Protein AF-A0A8S9GXI1-F1 (afdb_monomer_lite)

Radius of gyration: 35.04 Å; chains: 1; bounding box: 117×34×102 Å

Organism: Brassica cretica (NCBI:txid69181)

Structure (mmCIF, N/CA/C/O backbone):
data_AF-A0A8S9GXI1-F1
#
_entry.id   AF-A0A8S9GXI1-F1
#
loop_
_atom_site.group_PDB
_atom_site.id
_atom_site.type_symbol
_atom_site.label_atom_id
_atom_site.label_alt_id
_atom_site.label_comp_id
_atom_site.label_asym_id
_atom_site.label_entity_id
_atom_site.label_seq_id
_atom_site.pdbx_PDB_ins_code
_atom_site.Cartn_x
_atom_site.Cartn_y
_atom_site.Cartn_z
_atom_site.occupancy
_atom_site.B_iso_or_equiv
_atom_site.auth_seq_id
_atom_site.auth_comp_id
_atom_site.auth_asym_id
_atom_site.auth_atom_id
_atom_site.pdbx_PDB_model_num
ATOM 1 N N . MET A 1 1 ? 64.957 13.282 58.182 1.00 36.44 1 MET A N 1
ATOM 2 C CA . MET A 1 1 ? 66.289 13.919 58.246 1.00 36.44 1 MET A CA 1
ATOM 3 C C . MET A 1 1 ? 67.266 13.048 57.476 1.00 36.44 1 MET A C 1
ATOM 5 O O . MET 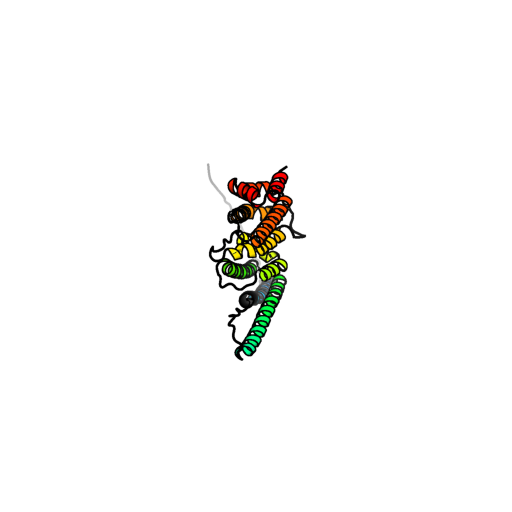A 1 1 ? 67.233 11.852 57.704 1.00 36.44 1 MET A O 1
ATOM 9 N N . SER A 1 2 ? 68.067 13.681 56.608 1.00 38.72 2 SER A N 1
ATOM 10 C CA . SER A 1 2 ? 69.363 13.236 56.045 1.00 38.72 2 SER A CA 1
ATOM 11 C C . SER A 1 2 ? 69.379 11.962 55.174 1.00 38.72 2 SER A C 1
ATOM 13 O O . SER A 1 2 ? 68.839 10.937 55.555 1.00 38.72 2 SER A O 1
ATOM 15 N N . LYS A 1 3 ? 69.855 12.004 53.912 1.00 33.78 3 LYS A N 1
ATOM 16 C CA . LYS A 1 3 ? 71.272 12.159 53.473 1.00 33.78 3 LYS A CA 1
ATOM 17 C C . LYS A 1 3 ? 72.160 11.122 54.174 1.00 33.78 3 LYS A C 1
ATOM 19 O O . LYS A 1 3 ? 72.050 10.990 55.381 1.00 33.78 3 LYS A O 1
ATOM 24 N N . ASN A 1 4 ? 73.098 10.417 53.568 1.00 32.25 4 ASN A N 1
ATOM 25 C CA . ASN A 1 4 ? 73.711 10.355 52.245 1.00 32.25 4 ASN A CA 1
ATOM 26 C C . ASN A 1 4 ? 74.645 9.108 52.316 1.00 32.25 4 ASN A C 1
ATOM 28 O O . ASN A 1 4 ? 74.645 8.399 53.319 1.00 32.25 4 ASN A O 1
ATOM 32 N N . ASP A 1 5 ? 75.484 8.926 51.293 1.00 36.75 5 ASP A N 1
ATOM 33 C CA . ASP A 1 5 ? 76.824 8.312 51.375 1.00 36.75 5 ASP A CA 1
ATOM 34 C C . ASP A 1 5 ? 76.972 6.833 50.966 1.00 36.75 5 ASP A C 1
ATOM 36 O O . ASP A 1 5 ? 76.989 5.900 51.762 1.00 36.75 5 ASP A O 1
ATOM 40 N N . SER A 1 6 ? 77.216 6.658 49.660 1.00 41.19 6 SER A N 1
ATOM 41 C CA . SER A 1 6 ? 78.283 5.778 49.141 1.00 41.19 6 SER A CA 1
ATOM 42 C C . SER A 1 6 ? 79.643 6.274 49.671 1.00 41.19 6 SER A C 1
ATOM 44 O O . SER A 1 6 ? 79.767 7.492 49.823 1.00 41.19 6 SER A O 1
ATOM 46 N N . PRO A 1 7 ? 80.700 5.448 49.867 1.00 51.03 7 PRO A N 1
ATOM 47 C CA . PRO A 1 7 ? 81.487 4.922 48.730 1.00 51.03 7 PRO A CA 1
ATOM 48 C C . PRO A 1 7 ? 82.292 3.624 49.009 1.00 51.03 7 PRO A C 1
ATOM 50 O O . PRO A 1 7 ? 82.490 3.238 50.150 1.00 51.03 7 PRO A O 1
ATOM 53 N N . ALA A 1 8 ? 82.835 2.987 47.962 1.00 35.97 8 ALA A N 1
ATOM 54 C CA . ALA A 1 8 ? 84.230 2.505 47.932 1.00 35.97 8 ALA A CA 1
ATOM 55 C C . ALA A 1 8 ? 84.545 1.773 46.616 1.00 35.97 8 ALA A C 1
ATOM 57 O O . ALA A 1 8 ? 83.871 0.830 46.212 1.00 35.97 8 ALA A O 1
ATOM 58 N N . MET A 1 9 ? 85.610 2.235 45.966 1.00 34.19 9 MET A N 1
ATOM 59 C CA . MET A 1 9 ? 86.293 1.619 44.829 1.00 34.19 9 MET A CA 1
ATOM 60 C C . MET A 1 9 ? 87.435 0.699 45.293 1.00 34.19 9 MET A C 1
ATOM 62 O O . MET A 1 9 ? 87.864 0.791 46.440 1.00 34.19 9 MET A O 1
ATOM 66 N N . THR A 1 10 ? 88.002 -0.034 44.318 1.00 32.94 10 THR A N 1
ATOM 67 C CA . THR A 1 10 ? 89.323 -0.717 44.210 1.00 32.94 10 THR A CA 1
ATOM 68 C C . THR A 1 10 ? 89.182 -2.238 44.046 1.00 32.94 10 THR A C 1
ATOM 70 O O . THR A 1 10 ? 88.345 -2.838 44.696 1.00 32.94 10 THR A O 1
ATOM 73 N N . LYS A 1 11 ? 89.917 -2.963 43.189 1.00 35.31 11 LYS A N 1
ATOM 74 C CA . LYS A 1 11 ? 91.084 -2.726 42.310 1.00 35.31 11 LYS A CA 1
ATOM 75 C C . LYS A 1 11 ? 91.196 -3.950 41.359 1.00 35.31 11 LYS A C 1
ATOM 77 O O . LYS A 1 11 ? 90.826 -5.030 41.793 1.00 35.31 11 LYS A O 1
ATOM 82 N N . LYS A 1 12 ? 91.745 -3.735 40.144 1.00 35.12 12 LYS A N 1
ATOM 83 C CA . LYS A 1 12 ? 92.759 -4.528 39.377 1.00 35.12 12 LYS A CA 1
ATOM 84 C C . LYS A 1 12 ? 92.661 -6.072 39.323 1.00 35.12 12 LYS A C 1
ATOM 86 O O . LYS A 1 12 ? 92.326 -6.708 40.299 1.00 35.12 12 LYS A O 1
ATOM 91 N N . ASP A 1 13 ? 93.073 -6.810 38.296 1.00 30.38 13 ASP A N 1
ATOM 92 C CA . ASP A 1 13 ? 93.731 -6.604 37.000 1.00 30.38 13 ASP A CA 1
ATOM 93 C C . ASP A 1 13 ? 93.594 -7.943 36.233 1.00 30.38 13 ASP A C 1
ATOM 95 O O . ASP A 1 13 ? 93.416 -8.996 36.846 1.00 30.38 13 ASP A O 1
ATOM 99 N N . SER A 1 14 ? 93.757 -7.903 34.908 1.00 39.62 14 SER A N 1
ATOM 100 C CA . SER A 1 14 ? 94.550 -8.843 34.084 1.00 39.62 14 SER A CA 1
ATOM 101 C C . SER A 1 14 ? 93.918 -9.207 32.730 1.00 39.62 14 SER A C 1
ATOM 103 O O . SER A 1 14 ? 92.845 -9.782 32.576 1.00 39.62 14 SER A O 1
ATOM 105 N N . THR A 1 15 ? 94.674 -8.798 31.721 1.00 35.50 15 THR A N 1
ATOM 106 C CA . THR A 1 15 ? 94.619 -9.034 30.281 1.00 35.50 15 THR A CA 1
ATOM 107 C C . THR A 1 15 ? 94.772 -10.499 29.875 1.00 35.50 15 THR A C 1
ATOM 109 O O . THR A 1 15 ? 95.745 -11.104 30.299 1.00 35.50 15 THR A O 1
ATOM 112 N N . VAL A 1 16 ? 93.996 -10.969 28.883 1.00 37.00 16 VAL A N 1
ATOM 113 C CA . VAL A 1 16 ? 94.520 -11.712 27.708 1.00 37.00 16 VAL A CA 1
ATOM 114 C C . VAL A 1 16 ? 93.656 -11.424 26.468 1.00 37.00 16 VAL A C 1
ATOM 116 O O . VAL A 1 16 ? 92.433 -11.520 26.471 1.00 37.00 16 VAL A O 1
ATOM 119 N N . LYS A 1 17 ? 94.343 -11.070 25.380 1.00 35.91 17 LYS A N 1
ATOM 120 C CA . LYS A 1 17 ? 93.861 -10.763 24.026 1.00 35.91 17 LYS A CA 1
ATOM 121 C C . LYS A 1 17 ? 93.647 -12.070 23.240 1.00 35.91 17 LYS A C 1
ATOM 123 O O . LYS A 1 17 ? 94.591 -12.846 23.122 1.00 35.91 17 LYS A O 1
ATOM 128 N N . LYS A 1 18 ? 92.503 -12.262 22.571 1.00 40.00 18 LYS A N 1
ATOM 129 C CA . LYS A 1 18 ? 92.434 -13.061 21.327 1.00 40.00 18 LYS A CA 1
ATOM 130 C C . LYS A 1 18 ? 91.338 -12.536 20.392 1.00 40.00 18 LYS A C 1
ATOM 132 O O . LYS A 1 18 ? 90.198 -12.325 20.785 1.00 40.00 18 LYS A O 1
ATOM 137 N N . ARG A 1 19 ? 91.755 -12.252 19.157 1.00 33.81 19 ARG A N 1
ATOM 138 C CA . ARG A 1 19 ? 90.987 -11.693 18.032 1.00 33.81 19 ARG A CA 1
ATOM 139 C C . ARG A 1 19 ? 90.047 -12.750 17.429 1.00 33.81 19 ARG A C 1
ATOM 141 O O . ARG A 1 19 ? 90.434 -13.912 17.380 1.00 33.81 19 ARG A O 1
ATOM 148 N N . GLY A 1 20 ? 88.914 -12.330 16.848 1.00 29.92 20 GLY A N 1
ATOM 149 C CA . GLY A 1 20 ? 88.233 -13.127 15.812 1.00 29.92 20 GLY A CA 1
ATOM 150 C C . GLY A 1 20 ? 86.724 -12.919 15.609 1.00 29.92 20 GLY A C 1
ATOM 151 O O . GLY A 1 20 ? 85.937 -13.695 16.123 1.00 29.92 20 GLY A O 1
ATOM 152 N N . ALA A 1 21 ? 86.378 -11.935 14.771 1.00 35.50 21 ALA A N 1
ATOM 153 C CA . ALA A 1 21 ? 85.284 -11.899 13.780 1.00 35.50 21 ALA A CA 1
ATOM 154 C C . ALA A 1 21 ? 83.790 -12.055 14.173 1.00 35.50 21 ALA A C 1
ATOM 156 O O . ALA A 1 21 ? 83.331 -12.983 14.829 1.00 35.50 21 ALA A O 1
ATOM 157 N N . ALA A 1 22 ? 83.009 -11.122 13.623 1.00 37.12 22 ALA A N 1
ATOM 158 C CA . ALA A 1 22 ? 81.585 -10.910 13.807 1.00 37.12 22 ALA A CA 1
ATOM 159 C C . ALA A 1 22 ? 80.689 -11.621 12.757 1.00 37.12 22 ALA A C 1
ATOM 161 O O . ALA A 1 22 ? 81.149 -12.166 11.758 1.00 37.12 22 ALA A O 1
ATOM 162 N N . THR A 1 23 ? 79.373 -11.503 13.006 1.00 40.12 23 THR A N 1
ATOM 163 C CA . THR A 1 23 ? 78.251 -11.404 12.039 1.00 40.12 23 THR A CA 1
ATOM 164 C C . THR A 1 23 ? 77.776 -12.628 11.234 1.00 40.12 23 THR A C 1
ATOM 166 O O . THR A 1 23 ? 77.886 -12.634 10.016 1.00 40.12 23 THR A O 1
ATOM 169 N N . LYS A 1 24 ? 76.988 -13.545 11.840 1.00 44.69 24 LYS A N 1
ATOM 170 C CA . LYS A 1 24 ? 75.946 -14.340 11.117 1.00 44.69 24 LYS A CA 1
ATOM 171 C C . LYS A 1 24 ? 74.750 -14.798 11.990 1.00 44.69 24 LYS A C 1
ATOM 173 O O . LYS A 1 24 ? 74.507 -15.989 12.117 1.00 44.69 24 LYS A O 1
ATOM 178 N N . LYS A 1 25 ? 73.933 -13.896 12.563 1.00 43.31 25 LYS A N 1
ATOM 179 C CA . LYS A 1 25 ? 72.635 -14.288 13.196 1.00 43.31 25 LYS A CA 1
ATOM 180 C C . LYS A 1 25 ? 71.443 -13.335 12.972 1.00 43.31 25 LYS A C 1
ATOM 182 O O . LYS A 1 25 ? 70.457 -13.391 13.695 1.00 43.31 25 LYS A O 1
ATOM 187 N N . LYS A 1 26 ? 71.468 -12.492 11.929 1.00 44.06 26 LYS A N 1
ATOM 188 C CA . LYS A 1 26 ? 70.398 -11.501 11.644 1.00 44.06 26 LYS A CA 1
ATOM 189 C C . LYS A 1 26 ? 69.794 -11.580 10.228 1.00 44.06 26 LYS A C 1
ATOM 191 O O . LYS A 1 26 ? 69.383 -10.566 9.679 1.00 44.06 26 LYS A O 1
ATOM 196 N N . LYS A 1 27 ? 69.736 -12.770 9.606 1.00 41.88 27 LYS A N 1
ATOM 197 C CA . LYS A 1 27 ? 69.211 -12.928 8.223 1.00 41.88 27 LYS A CA 1
ATOM 198 C C . LYS A 1 27 ? 68.000 -13.860 8.054 1.00 41.88 27 LYS A C 1
ATOM 200 O O . LYS A 1 27 ? 67.445 -13.902 6.960 1.00 41.88 27 LYS A O 1
ATOM 205 N N . TYR A 1 28 ? 67.523 -14.524 9.114 1.00 38.97 28 TYR A N 1
ATOM 206 C CA . TYR A 1 28 ? 66.406 -15.484 9.014 1.00 38.97 28 TYR A CA 1
ATOM 207 C C . TYR A 1 28 ? 65.066 -15.034 9.622 1.00 38.97 28 TYR A C 1
ATOM 209 O O . TYR A 1 28 ? 64.040 -15.634 9.317 1.00 38.97 28 TYR A O 1
ATOM 217 N N . THR A 1 29 ? 65.005 -13.923 10.358 1.00 43.50 29 THR A N 1
ATOM 218 C CA . THR A 1 29 ? 63.742 -13.407 10.933 1.00 43.50 29 THR A CA 1
ATOM 219 C C . THR A 1 29 ? 63.090 -12.269 10.133 1.00 43.50 29 THR A C 1
ATOM 221 O O . THR A 1 29 ? 61.901 -12.011 10.297 1.00 43.50 29 THR A O 1
ATOM 224 N N . VAL A 1 30 ? 63.795 -11.642 9.181 1.00 43.56 30 VAL A N 1
ATOM 225 C CA . VAL A 1 30 ? 63.247 -10.539 8.354 1.00 43.56 30 VAL A CA 1
ATOM 226 C C . VAL A 1 30 ? 62.526 -11.035 7.085 1.00 43.56 30 VAL A C 1
ATOM 228 O O . VAL A 1 30 ? 61.626 -10.366 6.580 1.00 43.56 30 VAL A O 1
ATOM 231 N N . LYS A 1 31 ? 62.831 -12.242 6.582 1.00 41.25 31 LYS A N 1
ATOM 232 C CA . LYS A 1 31 ? 62.191 -12.784 5.363 1.00 41.25 31 LYS A CA 1
ATOM 233 C C . LYS A 1 31 ? 60.791 -13.375 5.581 1.00 41.25 31 LYS A C 1
ATOM 235 O O . LYS A 1 31 ? 60.012 -13.394 4.631 1.00 41.25 31 LYS A O 1
ATOM 240 N N . LYS A 1 32 ? 60.439 -13.809 6.799 1.00 40.78 32 LYS A N 1
ATOM 241 C CA . LYS A 1 32 ? 59.093 -14.342 7.093 1.00 40.78 32 LYS A CA 1
ATOM 242 C C . LYS A 1 32 ? 58.069 -13.209 7.242 1.00 40.78 32 LYS A C 1
ATOM 244 O O . LYS A 1 32 ? 57.053 -13.213 6.559 1.00 40.78 32 LYS A O 1
ATOM 249 N N . LYS A 1 33 ? 58.426 -12.141 7.968 1.00 39.22 33 LYS A N 1
ATOM 250 C CA . LYS A 1 33 ? 57.551 -10.972 8.167 1.00 39.22 33 LYS A CA 1
ATOM 251 C C . LYS A 1 33 ? 57.244 -10.206 6.870 1.00 39.22 33 LYS A C 1
ATOM 253 O O . LYS A 1 33 ? 56.167 -9.648 6.761 1.00 39.22 33 LYS A O 1
ATOM 258 N N . LYS A 1 34 ? 58.138 -10.215 5.867 1.00 38.56 34 LYS A N 1
ATOM 259 C CA . LYS A 1 34 ? 57.928 -9.512 4.582 1.00 38.56 34 LYS A CA 1
ATOM 260 C C . LYS A 1 34 ? 57.061 -10.293 3.573 1.00 38.56 34 LYS A C 1
ATOM 262 O O . LYS A 1 34 ? 56.466 -9.673 2.697 1.00 38.56 34 LYS A O 1
ATOM 267 N N . ARG A 1 35 ? 56.950 -11.626 3.696 1.00 40.00 35 ARG A N 1
ATOM 268 C CA . ARG A 1 35 ? 56.050 -12.448 2.853 1.00 40.00 35 ARG A CA 1
ATOM 269 C C . ARG A 1 35 ? 54.593 -12.373 3.310 1.00 40.00 35 ARG A C 1
ATOM 271 O O . ARG A 1 35 ? 53.702 -12.382 2.465 1.00 40.00 35 ARG A O 1
ATOM 278 N N . ASP A 1 36 ? 54.359 -12.214 4.609 1.00 41.31 36 ASP A N 1
ATOM 279 C CA . ASP A 1 36 ? 53.000 -12.136 5.148 1.00 41.31 36 ASP A CA 1
ATOM 280 C C . ASP A 1 36 ? 52.354 -10.764 4.902 1.00 41.31 36 ASP A C 1
ATOM 282 O O . ASP A 1 36 ? 51.164 -10.699 4.600 1.00 41.31 36 ASP A O 1
ATOM 286 N N . THR A 1 37 ? 53.120 -9.664 4.898 1.00 44.78 37 THR A N 1
ATOM 287 C CA . THR A 1 37 ? 52.586 -8.342 4.517 1.00 44.78 37 THR A CA 1
ATOM 288 C C . THR A 1 37 ? 52.303 -8.235 3.019 1.00 44.78 37 THR A C 1
ATOM 290 O O . THR A 1 37 ? 51.294 -7.642 2.650 1.00 44.78 37 THR A O 1
ATOM 293 N N . ALA A 1 38 ? 53.126 -8.858 2.164 1.00 43.38 38 ALA A N 1
ATOM 294 C CA . ALA A 1 38 ? 52.919 -8.874 0.713 1.00 43.38 38 ALA A CA 1
ATOM 295 C C . ALA A 1 38 ? 51.709 -9.737 0.300 1.00 43.38 38 ALA A C 1
ATOM 297 O O . ALA A 1 38 ? 50.904 -9.309 -0.525 1.00 43.38 38 ALA A O 1
ATOM 298 N N . LYS A 1 39 ? 51.499 -10.900 0.942 1.00 43.78 39 LYS A N 1
ATOM 299 C CA . LYS A 1 39 ? 50.277 -11.702 0.741 1.00 43.78 39 LYS A CA 1
ATOM 300 C C . LYS A 1 39 ? 49.025 -11.001 1.276 1.00 43.78 39 LYS A C 1
ATOM 302 O O . LYS A 1 39 ? 47.968 -11.099 0.661 1.00 43.78 39 LYS A O 1
ATOM 307 N N . LYS A 1 40 ? 49.122 -10.252 2.381 1.00 44.16 40 LYS A N 1
ATOM 308 C CA . LYS A 1 40 ? 47.982 -9.503 2.939 1.00 44.16 40 LYS A CA 1
ATOM 309 C C . LYS A 1 40 ? 47.603 -8.290 2.076 1.00 44.16 40 LYS A C 1
ATOM 311 O O . LYS A 1 40 ? 46.414 -8.011 1.932 1.00 44.16 40 LYS A O 1
ATOM 316 N N . SER A 1 41 ? 48.575 -7.626 1.440 1.00 46.03 41 SER A N 1
ATOM 317 C CA . SER A 1 41 ? 48.313 -6.554 0.469 1.00 46.03 41 SER A CA 1
ATOM 318 C C . SER A 1 41 ? 47.788 -7.081 -0.865 1.00 46.03 41 SER A C 1
ATOM 320 O O . SER A 1 41 ? 46.879 -6.483 -1.424 1.00 46.03 41 SER A O 1
ATOM 322 N N . GLU A 1 42 ? 48.269 -8.226 -1.354 1.00 40.12 42 GLU A N 1
ATOM 323 C CA . GLU A 1 42 ? 47.774 -8.817 -2.605 1.00 40.12 42 GLU A CA 1
ATOM 324 C C . GLU A 1 42 ? 46.341 -9.362 -2.455 1.00 40.12 42 GLU A C 1
ATOM 326 O O . GLU A 1 42 ? 45.506 -9.173 -3.339 1.00 40.12 42 GLU A O 1
ATOM 331 N N . VAL A 1 43 ? 45.995 -9.914 -1.285 1.00 42.59 43 VAL A N 1
ATOM 332 C CA . VAL A 1 43 ? 44.612 -10.292 -0.940 1.00 42.59 43 VAL A CA 1
ATOM 333 C C . VAL A 1 43 ? 43.711 -9.059 -0.759 1.00 42.59 43 VAL A C 1
ATOM 335 O O . VAL A 1 43 ? 42.557 -9.094 -1.183 1.00 42.59 43 VAL A O 1
ATOM 338 N N . MET A 1 44 ? 44.210 -7.938 -0.219 1.00 41.75 44 MET A N 1
ATOM 339 C CA . MET A 1 44 ? 43.439 -6.682 -0.159 1.00 41.75 44 MET A CA 1
ATOM 340 C C . MET A 1 44 ? 43.219 -6.049 -1.540 1.00 41.75 44 MET A C 1
ATOM 342 O O . MET A 1 44 ? 42.125 -5.548 -1.808 1.00 41.75 44 MET A O 1
ATOM 346 N N . THR A 1 45 ? 44.201 -6.103 -2.442 1.00 36.72 45 THR A N 1
ATOM 347 C CA . THR A 1 45 ? 44.069 -5.530 -3.793 1.00 36.72 45 THR A CA 1
ATOM 348 C C . THR A 1 45 ? 43.240 -6.430 -4.718 1.00 36.72 45 THR A C 1
ATOM 350 O O . THR A 1 45 ? 42.508 -5.923 -5.566 1.00 36.72 45 THR A O 1
ATOM 353 N N . LYS A 1 46 ? 43.246 -7.757 -4.515 1.00 35.41 46 LYS A N 1
ATOM 354 C CA . LYS A 1 46 ? 42.374 -8.690 -5.254 1.00 35.41 46 LYS A CA 1
ATOM 355 C C . LYS A 1 46 ? 40.926 -8.679 -4.744 1.00 35.41 46 LYS A C 1
ATOM 357 O O . LYS A 1 46 ? 40.012 -8.872 -5.538 1.00 35.41 46 LYS A O 1
ATOM 362 N N . LYS A 1 47 ? 40.697 -8.346 -3.465 1.00 34.69 47 LYS A N 1
ATOM 363 C CA . LYS A 1 47 ? 39.349 -8.139 -2.901 1.00 34.69 47 LYS A CA 1
ATOM 364 C C . LYS A 1 47 ? 38.719 -6.806 -3.334 1.00 34.69 47 LYS A C 1
ATOM 366 O O . LYS A 1 47 ? 37.520 -6.759 -3.563 1.00 34.69 47 LYS A O 1
ATOM 371 N N . ARG A 1 48 ? 39.515 -5.750 -3.562 1.00 34.34 48 ARG A N 1
ATOM 372 C CA . ARG A 1 48 ? 39.017 -4.450 -4.069 1.00 34.34 48 ARG A CA 1
ATOM 373 C C . ARG A 1 48 ? 38.685 -4.422 -5.566 1.00 34.34 48 ARG A C 1
ATOM 375 O O . ARG A 1 48 ? 37.921 -3.563 -5.989 1.00 34.34 48 ARG A O 1
ATOM 382 N N . LYS A 1 49 ? 39.200 -5.360 -6.369 1.00 32.72 49 LYS A N 1
ATOM 383 C CA . LYS A 1 49 ? 38.832 -5.474 -7.796 1.00 32.72 49 LYS A CA 1
ATOM 384 C C . LYS A 1 49 ? 37.498 -6.190 -8.046 1.00 32.72 49 LYS A C 1
ATOM 386 O O . LYS A 1 49 ? 37.012 -6.138 -9.168 1.00 32.72 49 LYS A O 1
ATOM 391 N N . LEU A 1 50 ? 36.898 -6.809 -7.027 1.00 39.53 50 LEU A N 1
ATOM 392 C CA . LEU A 1 50 ? 35.572 -7.430 -7.134 1.00 39.53 50 LEU A CA 1
ATOM 393 C C . LEU A 1 50 ? 34.421 -6.486 -6.752 1.00 39.53 50 LEU A C 1
ATOM 395 O O . LEU A 1 50 ? 33.319 -6.707 -7.227 1.00 39.53 50 LEU A O 1
ATOM 399 N N . ASP A 1 51 ? 34.669 -5.408 -5.997 1.00 35.75 51 ASP A N 1
ATOM 400 C CA . ASP A 1 51 ? 33.619 -4.447 -5.600 1.00 35.75 51 ASP A CA 1
ATOM 401 C C . ASP A 1 51 ? 33.491 -3.232 -6.540 1.00 35.75 51 ASP A C 1
ATOM 403 O O . ASP A 1 51 ? 32.449 -2.581 -6.580 1.00 35.75 51 ASP A O 1
ATOM 407 N N . GLY A 1 52 ? 34.513 -2.931 -7.351 1.00 32.50 52 GLY A N 1
ATOM 408 C CA . GLY A 1 52 ? 34.493 -1.775 -8.262 1.00 32.50 52 GLY A CA 1
ATOM 409 C C . GLY A 1 52 ? 33.557 -1.918 -9.472 1.00 32.50 52 GLY A C 1
ATOM 410 O O . GLY A 1 52 ? 33.116 -0.913 -10.022 1.00 32.50 52 GLY A O 1
ATOM 411 N N . GLY A 1 53 ? 33.230 -3.151 -9.878 1.00 36.97 53 GLY A N 1
ATOM 412 C CA . GLY A 1 53 ? 32.265 -3.430 -10.955 1.00 36.97 53 GLY A CA 1
ATOM 413 C C . GLY A 1 53 ? 30.813 -3.536 -10.473 1.00 36.97 53 GLY A C 1
ATOM 414 O O . GLY A 1 53 ? 29.884 -3.254 -11.227 1.00 36.97 53 GLY A O 1
ATOM 415 N N . VAL A 1 54 ? 30.606 -3.874 -9.197 1.00 51.03 54 VAL A N 1
ATOM 416 C CA . VAL A 1 54 ? 29.280 -4.162 -8.621 1.00 51.03 54 VAL A CA 1
ATOM 417 C C . VAL A 1 54 ? 28.431 -2.895 -8.512 1.00 51.03 54 VAL A C 1
ATOM 419 O O . VAL A 1 54 ? 27.250 -2.912 -8.853 1.00 51.03 54 VAL A O 1
ATOM 422 N N . HIS A 1 55 ? 29.044 -1.760 -8.163 1.00 53.03 55 HIS A N 1
ATOM 423 C CA . HIS A 1 55 ? 28.329 -0.485 -8.047 1.00 53.03 55 HIS A CA 1
ATOM 424 C C . HIS A 1 55 ? 27.783 0.026 -9.396 1.00 53.03 55 HIS A C 1
ATOM 426 O O . HIS A 1 55 ? 26.703 0.623 -9.452 1.00 53.03 55 HIS A O 1
ATOM 432 N N . GLY A 1 56 ? 28.508 -0.232 -10.493 1.00 61.72 56 GLY A N 1
ATOM 433 C CA . GLY A 1 56 ? 28.072 0.105 -11.851 1.00 61.72 56 GLY A CA 1
ATOM 434 C C . GLY A 1 56 ? 26.912 -0.774 -12.327 1.00 61.72 56 GLY A C 1
ATOM 435 O O . GLY A 1 56 ? 25.953 -0.273 -12.916 1.00 61.72 56 GLY A O 1
ATOM 436 N N . GLU A 1 57 ? 26.953 -2.069 -12.011 1.00 70.31 57 GLU A N 1
ATOM 437 C CA . GLU A 1 57 ? 25.899 -3.026 -12.367 1.00 70.31 57 GLU A CA 1
ATOM 438 C C . GLU A 1 57 ? 24.595 -2.789 -11.594 1.00 70.31 57 GLU A C 1
ATOM 440 O O . GLU A 1 57 ? 23.511 -2.839 -12.183 1.00 70.31 57 GLU A O 1
ATOM 445 N N . SER A 1 58 ? 24.673 -2.469 -10.300 1.00 78.69 58 SER A N 1
ATOM 446 C CA . SER A 1 58 ? 23.497 -2.121 -9.495 1.00 78.69 58 SER A CA 1
ATOM 447 C C . SER A 1 58 ? 22.838 -0.835 -9.988 1.00 78.69 58 SER A C 1
ATOM 449 O O . SER A 1 58 ? 21.620 -0.799 -10.174 1.00 78.69 58 SER A O 1
ATOM 451 N N . SER A 1 59 ? 23.631 0.193 -10.310 1.00 86.25 59 SER A N 1
ATOM 452 C CA . SER A 1 59 ? 23.129 1.426 -10.933 1.00 86.25 59 SER A CA 1
ATOM 453 C C . SER A 1 59 ? 22.452 1.152 -12.285 1.00 86.25 59 SER A C 1
ATOM 455 O O . SER A 1 59 ? 21.360 1.660 -12.560 1.00 86.25 59 SER A O 1
ATOM 457 N N . ALA A 1 60 ? 23.031 0.269 -13.107 1.00 91.38 60 ALA A N 1
ATOM 458 C CA . ALA A 1 60 ? 22.439 -0.139 -14.378 1.00 91.38 60 ALA A CA 1
ATOM 459 C C . ALA A 1 60 ? 21.099 -0.876 -14.193 1.00 91.38 60 ALA A C 1
ATOM 461 O O . ALA A 1 60 ? 20.138 -0.581 -14.908 1.00 91.38 60 ALA A O 1
ATOM 462 N N . LEU A 1 61 ? 20.998 -1.785 -13.215 1.00 91.94 61 LEU A N 1
ATOM 463 C CA . LEU A 1 61 ? 19.755 -2.498 -12.896 1.00 91.94 61 LEU A CA 1
ATOM 464 C C . LEU A 1 61 ? 18.668 -1.557 -12.363 1.00 91.94 61 LEU A C 1
ATOM 466 O O . LEU A 1 61 ? 17.512 -1.676 -12.773 1.00 91.94 61 LEU A O 1
ATOM 470 N N . VAL A 1 62 ? 19.026 -0.591 -11.514 1.00 91.88 62 VAL A N 1
ATOM 471 C CA . VAL A 1 62 ? 18.099 0.440 -11.017 1.00 91.88 62 VAL A CA 1
ATOM 472 C C . VAL A 1 62 ? 17.613 1.331 -12.165 1.00 91.88 62 VAL A C 1
ATOM 474 O O . VAL A 1 62 ? 16.407 1.541 -12.315 1.00 91.88 62 VAL A O 1
ATOM 477 N N . SER A 1 63 ? 18.513 1.786 -13.040 1.00 93.75 63 SER A N 1
ATOM 478 C CA . SER A 1 63 ? 18.145 2.569 -14.228 1.00 93.75 63 SER A CA 1
ATOM 479 C C . SER A 1 63 ? 17.238 1.775 -15.176 1.00 93.75 63 SER A C 1
ATOM 481 O O . SER A 1 63 ? 16.254 2.297 -15.710 1.00 93.75 63 SER A O 1
ATOM 483 N N . LEU A 1 64 ? 17.522 0.484 -15.369 1.00 95.19 64 LEU A N 1
ATOM 484 C CA . LEU A 1 64 ? 16.698 -0.405 -16.184 1.00 95.19 64 LEU A CA 1
ATOM 485 C C . LEU A 1 64 ? 15.310 -0.614 -15.564 1.00 95.19 64 LEU A C 1
ATOM 487 O O . LEU A 1 64 ? 14.307 -0.601 -16.284 1.00 95.19 64 LEU A O 1
ATOM 491 N N . LEU A 1 65 ? 15.230 -0.774 -14.242 1.00 95.38 65 LEU A N 1
ATOM 492 C CA . LEU A 1 65 ? 13.965 -0.851 -13.516 1.00 95.38 65 LEU A CA 1
ATOM 493 C C . LEU A 1 65 ? 13.136 0.419 -13.729 1.00 95.38 65 LEU A C 1
ATOM 495 O O . LEU A 1 65 ? 11.964 0.334 -14.102 1.00 95.38 65 LEU A O 1
ATOM 499 N N . GLU A 1 66 ? 13.748 1.589 -13.556 1.00 94.31 66 GLU A N 1
ATOM 500 C CA . GLU A 1 66 ? 13.098 2.882 -13.756 1.00 94.31 66 GLU A CA 1
ATOM 501 C C . GLU A 1 66 ? 12.555 3.027 -15.189 1.00 94.31 66 GLU A C 1
ATOM 503 O O . GLU A 1 66 ? 11.388 3.383 -15.389 1.00 94.31 66 GLU A O 1
ATOM 508 N N . LYS A 1 67 ? 13.367 2.691 -16.201 1.00 93.50 67 LYS A N 1
ATOM 509 C CA . LYS A 1 67 ? 12.961 2.708 -17.617 1.00 93.50 67 LYS A CA 1
ATOM 510 C C . LYS A 1 67 ? 11.779 1.773 -17.873 1.00 93.50 67 LYS A C 1
ATOM 512 O O . LYS A 1 67 ? 10.792 2.191 -18.482 1.00 93.50 67 LYS A O 1
ATOM 517 N N . ASN A 1 68 ? 11.823 0.544 -17.358 1.00 93.12 68 ASN A N 1
ATOM 518 C CA . ASN A 1 68 ? 10.725 -0.411 -17.507 1.00 93.12 68 ASN A CA 1
ATOM 519 C C . ASN A 1 68 ? 9.435 0.082 -16.837 1.00 93.12 68 ASN A C 1
ATOM 521 O O . ASN A 1 68 ? 8.367 0.025 -17.443 1.00 93.12 68 ASN A O 1
ATOM 525 N N . LEU A 1 69 ? 9.511 0.656 -15.633 1.00 91.56 69 LEU A N 1
ATOM 526 C CA . LEU A 1 69 ? 8.341 1.220 -14.949 1.00 91.56 69 LEU A CA 1
ATOM 527 C C . LEU A 1 69 ? 7.763 2.439 -15.688 1.00 91.56 69 LEU A C 1
ATOM 529 O O . LEU A 1 69 ? 6.542 2.634 -15.718 1.00 91.56 69 LEU A O 1
ATOM 533 N N . LYS A 1 70 ? 8.610 3.245 -16.342 1.00 89.19 70 LYS A N 1
ATOM 534 C CA . LYS A 1 70 ? 8.161 4.333 -17.226 1.00 89.19 70 LYS A CA 1
ATOM 535 C C . LYS A 1 70 ? 7.419 3.799 -18.457 1.00 89.19 70 LYS A C 1
ATOM 537 O O . LYS A 1 70 ? 6.409 4.400 -18.830 1.00 89.19 70 LYS A O 1
ATOM 542 N N . LEU A 1 71 ? 7.879 2.691 -19.042 1.00 87.75 71 LEU A N 1
ATOM 543 C CA . LEU A 1 71 ? 7.324 2.072 -20.255 1.00 87.75 71 LEU A CA 1
ATOM 544 C C . LEU A 1 71 ? 6.129 1.137 -20.002 1.00 87.75 71 LEU A C 1
ATOM 546 O O . LEU A 1 71 ? 5.292 0.956 -20.883 1.00 87.75 71 LEU A O 1
ATOM 550 N N . ALA A 1 72 ? 5.953 0.628 -18.780 1.00 85.44 72 ALA A N 1
ATOM 551 C CA . ALA A 1 72 ? 4.817 -0.209 -18.372 1.00 85.44 72 ALA A CA 1
ATOM 552 C C . ALA A 1 72 ? 3.441 0.500 -18.452 1.00 85.44 72 ALA A C 1
ATOM 554 O O . ALA A 1 72 ? 2.401 -0.090 -18.143 1.00 85.44 72 ALA A O 1
ATOM 555 N N . LYS A 1 73 ? 3.414 1.767 -18.876 1.00 80.44 73 LYS A N 1
ATOM 556 C CA . LYS A 1 73 ? 2.231 2.617 -19.018 1.00 80.44 73 LYS A CA 1
ATOM 557 C C . LYS A 1 73 ? 1.417 2.255 -20.279 1.00 80.44 73 LYS A C 1
ATOM 559 O O . LYS A 1 73 ? 1.978 2.206 -21.373 1.00 80.44 73 LYS A O 1
ATOM 564 N N . PRO A 1 74 ? 0.088 2.074 -20.179 1.00 65.62 74 PRO A N 1
ATOM 565 C CA . PRO A 1 74 ? -0.788 1.920 -21.336 1.00 65.62 74 PRO A CA 1
ATOM 566 C C . PRO A 1 74 ? -0.851 3.209 -22.176 1.00 65.62 74 PRO A C 1
ATOM 568 O O . PRO A 1 74 ? -0.899 4.316 -21.634 1.00 65.62 74 PRO A O 1
ATOM 571 N N . PHE A 1 75 ? -0.876 3.056 -23.505 1.00 59.16 75 PHE A N 1
ATOM 572 C CA . PHE A 1 75 ? -1.059 4.156 -24.460 1.00 59.16 75 PHE A CA 1
ATOM 573 C C . PHE A 1 75 ? -2.484 4.715 -24.400 1.00 59.16 75 PHE A C 1
ATOM 575 O O . PHE A 1 75 ? -3.442 3.964 -24.201 1.00 59.16 75 PHE A O 1
ATOM 582 N N . LYS A 1 76 ? -2.648 6.024 -24.629 1.00 57.16 76 LYS A N 1
ATOM 583 C CA . LYS A 1 76 ? -3.975 6.641 -24.761 1.00 57.16 76 LYS A CA 1
ATOM 584 C C . LYS A 1 76 ? -4.522 6.421 -26.170 1.00 57.16 76 LYS A C 1
ATOM 586 O O . LYS A 1 76 ? -3.952 6.924 -27.131 1.00 57.16 76 LYS A O 1
ATOM 591 N N . SER A 1 77 ? -5.684 5.786 -26.293 1.00 49.53 77 SER A N 1
ATOM 592 C CA . SER A 1 77 ? -6.512 5.930 -27.492 1.00 49.53 77 SER A CA 1
ATOM 593 C C . SER A 1 77 ? -7.199 7.300 -27.448 1.00 49.53 77 SER A C 1
ATOM 595 O O . SER A 1 77 ? -8.054 7.527 -26.587 1.00 49.53 77 SER A O 1
ATOM 597 N N . LYS A 1 78 ? -6.885 8.219 -28.366 1.00 45.28 78 LYS A N 1
ATOM 598 C CA . LYS A 1 78 ? -7.873 9.247 -28.727 1.00 45.28 78 LYS A CA 1
ATOM 599 C C . LYS A 1 78 ? -8.961 8.508 -29.512 1.00 45.28 78 LYS A C 1
ATOM 601 O O . LYS A 1 78 ? -8.714 8.115 -30.645 1.00 45.28 78 LYS A O 1
ATOM 606 N N . LYS A 1 79 ? -10.133 8.260 -28.917 1.00 43.69 79 LYS A N 1
ATOM 607 C CA . LYS A 1 79 ? -11.310 7.855 -29.700 1.00 43.69 79 LYS A CA 1
ATOM 608 C C . LYS A 1 79 ? -11.670 9.046 -30.593 1.00 43.69 79 LYS A C 1
ATOM 610 O O . LYS A 1 79 ? -12.236 10.013 -30.099 1.00 43.69 79 LYS A O 1
ATOM 615 N N . LYS A 1 80 ? -11.301 8.999 -31.871 1.00 41.69 80 LYS A N 1
ATOM 616 C CA . LYS A 1 80 ? -11.979 9.763 -32.921 1.00 41.69 80 LYS A CA 1
ATOM 617 C C . LYS A 1 80 ? -12.782 8.757 -33.742 1.00 41.69 80 LYS A C 1
ATOM 619 O O . LYS A 1 80 ? -12.223 7.801 -34.278 1.00 41.69 80 LYS A O 1
ATOM 624 N N . SER A 1 81 ? -14.101 8.915 -33.714 1.00 43.41 81 SER A N 1
ATOM 625 C CA . SER A 1 81 ? -15.026 8.322 -34.677 1.00 43.41 81 SER A CA 1
ATOM 626 C C . SER A 1 81 ? -14.643 8.785 -36.090 1.00 43.41 81 SER A C 1
ATOM 628 O O . SER A 1 81 ? -14.152 9.896 -36.258 1.00 43.41 81 SER A O 1
ATOM 630 N N . GLY A 1 82 ? -14.824 7.914 -37.084 1.00 44.59 82 GLY A N 1
ATOM 631 C CA . GLY A 1 82 ? -14.456 8.155 -38.488 1.00 44.59 82 GLY A CA 1
ATOM 632 C C . GLY A 1 82 ? -13.595 7.023 -39.046 1.00 44.59 82 GLY A C 1
ATOM 633 O O . GLY A 1 82 ? -12.506 6.756 -38.545 1.00 44.59 82 GLY A O 1
ATOM 634 N N . VAL A 1 83 ? -14.130 6.236 -39.982 1.00 48.84 83 VAL A N 1
ATOM 635 C CA . VAL A 1 83 ? -13.428 5.147 -40.687 1.00 48.84 83 VAL A CA 1
ATOM 636 C C . VAL A 1 83 ? -12.477 5.773 -41.698 1.00 48.84 83 VAL A C 1
ATOM 638 O O . VAL A 1 83 ? -12.922 6.279 -42.711 1.00 48.84 83 VAL A O 1
ATOM 641 N N . ASP A 1 84 ? -11.184 5.761 -41.379 1.00 50.41 84 ASP A N 1
ATOM 642 C CA . ASP A 1 84 ? -10.120 6.333 -42.207 1.00 50.41 84 ASP A CA 1
ATOM 643 C C . ASP A 1 84 ? -8.903 5.377 -42.197 1.00 50.41 84 ASP A C 1
ATOM 645 O O . ASP A 1 84 ? -8.678 4.709 -41.173 1.00 50.41 84 ASP A O 1
ATOM 649 N N . PRO A 1 85 ? -8.064 5.308 -43.254 1.00 48.62 85 PRO A N 1
ATOM 650 C CA . PRO A 1 85 ? -6.893 4.417 -43.346 1.00 48.62 85 PRO A CA 1
ATOM 651 C C . PRO A 1 85 ? -5.873 4.589 -42.204 1.00 48.62 85 PRO A C 1
ATOM 653 O O . PRO A 1 85 ? -5.065 3.694 -41.926 1.00 48.62 85 PRO A O 1
ATOM 656 N N . SER A 1 86 ? -5.948 5.708 -41.473 1.00 54.22 86 SER A N 1
ATOM 657 C CA . SER A 1 86 ? -5.203 5.961 -40.234 1.00 54.22 86 SER A CA 1
ATOM 658 C C . SER A 1 86 ? -5.455 4.905 -39.143 1.00 54.22 86 SER A C 1
ATOM 660 O O . SER A 1 86 ? -4.571 4.661 -38.319 1.00 54.22 86 SER A O 1
ATOM 662 N N . LYS A 1 87 ? -6.594 4.194 -39.178 1.00 52.66 87 LYS A N 1
ATOM 663 C CA . LYS A 1 87 ? -6.955 3.130 -38.226 1.00 52.66 87 LYS A CA 1
ATOM 664 C C . LYS A 1 87 ? -6.043 1.900 -38.293 1.00 52.66 87 LYS A C 1
ATOM 666 O O . LYS A 1 87 ? -5.752 1.324 -37.246 1.00 52.66 87 LYS A O 1
ATOM 671 N N . LYS A 1 88 ? -5.530 1.507 -39.470 1.00 51.91 88 LYS A N 1
ATOM 672 C CA . LYS A 1 88 ? -4.650 0.322 -39.613 1.00 51.91 88 LYS A CA 1
ATOM 673 C C . LYS A 1 88 ? -3.231 0.605 -39.100 1.00 51.91 88 LYS A C 1
ATOM 675 O O . LYS A 1 88 ? -2.679 -0.196 -38.348 1.00 51.91 88 LYS A O 1
ATOM 680 N N . LYS A 1 89 ? -2.680 1.791 -39.405 1.00 55.88 89 LYS A N 1
ATOM 681 C CA . LYS A 1 89 ? -1.392 2.266 -38.853 1.00 55.88 89 LYS A CA 1
ATOM 682 C C . LYS A 1 89 ? -1.480 2.544 -37.344 1.00 55.88 89 LYS A C 1
ATOM 684 O O . LYS A 1 89 ? -0.570 2.167 -36.609 1.00 55.88 89 LYS A O 1
ATOM 689 N N . GLN A 1 90 ? -2.588 3.117 -36.860 1.00 61.16 90 GLN A N 1
ATOM 690 C CA . GLN A 1 90 ? -2.846 3.276 -35.421 1.00 61.16 90 GLN A CA 1
ATOM 691 C C . GLN A 1 90 ? -3.001 1.929 -34.707 1.00 61.16 90 GLN A C 1
ATOM 693 O O . GLN A 1 90 ? -2.480 1.777 -33.606 1.00 61.16 90 GLN A O 1
ATOM 698 N N . SER A 1 91 ? -3.652 0.942 -35.330 1.00 63.41 91 SER A N 1
ATOM 699 C CA . SER A 1 91 ? -3.773 -0.417 -34.789 1.00 63.41 91 SER A CA 1
ATOM 700 C C . SER A 1 91 ? -2.410 -1.108 -34.663 1.00 63.41 91 SER A C 1
ATOM 702 O O . SER A 1 91 ? -2.098 -1.656 -33.608 1.00 63.41 91 SER A O 1
ATOM 704 N N . ALA A 1 92 ? -1.542 -0.998 -35.677 1.00 71.38 92 ALA A N 1
ATOM 705 C CA . ALA A 1 92 ? -0.179 -1.535 -35.624 1.00 71.38 92 ALA A CA 1
ATOM 706 C C . ALA A 1 92 ? 0.711 -0.814 -34.591 1.00 71.38 92 ALA A C 1
ATOM 708 O O . ALA A 1 92 ? 1.474 -1.447 -33.864 1.00 71.38 92 ALA A O 1
ATOM 709 N N . ALA A 1 93 ? 0.607 0.512 -34.473 1.00 69.62 93 ALA A N 1
ATOM 710 C CA . ALA A 1 93 ? 1.296 1.256 -33.418 1.00 69.62 93 ALA A CA 1
ATOM 711 C C . ALA A 1 93 ? 0.776 0.872 -32.020 1.00 69.62 93 ALA A C 1
ATOM 713 O O . ALA A 1 93 ? 1.546 0.764 -31.065 1.00 69.62 93 ALA A O 1
ATOM 714 N N . TRP A 1 94 ? -0.526 0.612 -31.899 1.00 69.38 94 TRP A N 1
ATOM 715 C CA . TRP A 1 94 ? -1.157 0.199 -30.653 1.00 69.38 94 TRP A CA 1
ATOM 716 C C . TRP A 1 94 ? -0.763 -1.219 -30.237 1.00 69.38 94 TRP A C 1
ATOM 718 O O . TRP A 1 94 ? -0.468 -1.442 -29.061 1.00 69.38 94 TRP A O 1
ATOM 728 N N . SER A 1 95 ? -0.695 -2.161 -31.182 1.00 76.56 95 SER A N 1
ATOM 729 C CA . SER A 1 95 ? -0.215 -3.519 -30.918 1.00 76.56 95 SER A CA 1
ATOM 730 C C . SER A 1 95 ? 1.253 -3.510 -30.491 1.00 76.56 95 SER A C 1
ATOM 732 O O . SER A 1 95 ? 1.589 -4.126 -29.479 1.00 76.56 95 SER A O 1
ATOM 734 N N . ARG A 1 96 ? 2.102 -2.715 -31.161 1.00 80.69 96 ARG A N 1
ATOM 735 C CA . ARG A 1 96 ? 3.498 -2.482 -30.754 1.00 80.69 96 ARG A CA 1
ATOM 736 C C . ARG A 1 96 ? 3.590 -1.892 -29.352 1.00 80.69 96 ARG A C 1
ATOM 738 O O . ARG A 1 96 ? 4.339 -2.402 -28.529 1.00 80.69 96 ARG A O 1
ATOM 745 N N . HIS A 1 97 ? 2.796 -0.872 -29.026 1.00 79.81 97 HIS A N 1
ATOM 746 C CA . HIS A 1 97 ? 2.820 -0.291 -27.680 1.00 79.81 97 HIS A CA 1
ATOM 747 C C . HIS A 1 97 ? 2.331 -1.272 -26.614 1.00 79.81 97 HIS A C 1
ATOM 749 O O . HIS A 1 97 ? 2.891 -1.331 -25.522 1.00 79.81 97 HIS A O 1
ATOM 755 N N . LYS A 1 98 ? 1.290 -2.057 -26.907 1.00 83.56 98 LYS A N 1
ATOM 756 C CA . LYS A 1 98 ? 0.810 -3.102 -25.996 1.00 83.56 98 LYS A CA 1
ATOM 757 C C . LYS A 1 98 ? 1.912 -4.129 -25.738 1.00 83.56 98 LYS A C 1
ATOM 759 O O . LYS A 1 98 ? 2.131 -4.463 -24.578 1.00 83.56 98 LYS A O 1
ATOM 764 N N . MET A 1 99 ? 2.623 -4.548 -26.787 1.00 87.38 99 MET A N 1
ATOM 765 C CA . MET A 1 99 ? 3.769 -5.453 -26.697 1.00 87.38 99 MET A CA 1
ATOM 766 C C . MET A 1 99 ? 4.906 -4.850 -25.863 1.00 87.38 99 MET A C 1
ATOM 768 O O . MET A 1 99 ? 5.394 -5.510 -24.950 1.00 87.38 99 MET A O 1
ATOM 772 N N . ILE A 1 100 ? 5.270 -3.585 -26.102 1.00 87.06 100 ILE A N 1
ATOM 773 C CA . ILE A 1 100 ? 6.278 -2.864 -25.308 1.00 87.06 100 ILE A CA 1
ATOM 774 C C . ILE A 1 100 ? 5.849 -2.800 -23.841 1.00 87.06 100 ILE A C 1
ATOM 776 O O . ILE A 1 100 ? 6.624 -3.143 -22.960 1.00 87.06 100 ILE A O 1
ATOM 780 N N . SER A 1 101 ? 4.597 -2.433 -23.564 1.00 88.12 101 SER A N 1
ATOM 781 C CA . SER A 1 101 ? 4.075 -2.347 -22.200 1.00 88.12 101 SER A CA 1
ATOM 782 C C . SER A 1 101 ? 4.105 -3.705 -21.492 1.00 88.12 101 SER A C 1
ATOM 784 O O . SER A 1 101 ? 4.553 -3.769 -20.349 1.00 88.12 101 SER A O 1
ATOM 786 N N . SER A 1 102 ? 3.688 -4.792 -22.153 1.00 89.12 102 SER A N 1
ATOM 787 C CA . SER A 1 102 ? 3.767 -6.143 -21.579 1.00 89.12 102 SER A CA 1
ATOM 788 C C . SER A 1 102 ? 5.206 -6.609 -21.379 1.00 89.12 102 SER A C 1
ATOM 790 O O . SER A 1 102 ? 5.517 -7.184 -20.338 1.00 89.12 102 SER A O 1
ATOM 792 N N . LEU A 1 103 ? 6.091 -6.322 -22.338 1.00 93.31 103 LEU A N 1
ATOM 793 C CA . LEU A 1 103 ? 7.508 -6.640 -22.233 1.00 93.31 103 LEU A CA 1
ATOM 794 C C . LEU A 1 103 ? 8.120 -5.902 -21.046 1.00 93.31 103 LEU A C 1
ATOM 796 O O . LEU A 1 103 ? 8.750 -6.533 -20.212 1.00 93.31 103 LEU A O 1
ATOM 800 N N . SER A 1 104 ? 7.865 -4.602 -20.901 1.00 92.56 104 SER A N 1
ATOM 801 C CA . SER A 1 104 ? 8.361 -3.814 -19.775 1.00 92.56 104 SER A CA 1
ATOM 802 C C . SER A 1 104 ? 7.841 -4.314 -18.430 1.00 92.56 104 SER A C 1
ATOM 804 O O . SER A 1 104 ? 8.621 -4.380 -17.487 1.00 92.56 104 SER A O 1
ATOM 806 N N . GLN A 1 105 ? 6.569 -4.718 -18.328 1.00 93.25 105 GLN A N 1
ATOM 807 C CA . GLN A 1 105 ? 6.031 -5.317 -17.098 1.00 93.25 105 GLN A CA 1
ATOM 808 C C . GLN A 1 105 ? 6.740 -6.632 -16.751 1.00 93.25 105 GLN A C 1
ATOM 810 O O . GLN A 1 105 ? 7.165 -6.821 -15.611 1.00 93.25 105 GLN A O 1
ATOM 815 N N . ASN A 1 106 ? 6.930 -7.513 -17.736 1.00 94.25 106 ASN A N 1
ATOM 816 C CA . ASN A 1 106 ? 7.658 -8.767 -17.548 1.00 94.25 106 ASN A CA 1
ATOM 817 C C . ASN A 1 106 ? 9.126 -8.521 -17.180 1.00 94.25 106 ASN A C 1
ATOM 819 O O . ASN A 1 106 ? 9.638 -9.131 -16.241 1.00 94.25 106 ASN A O 1
ATOM 823 N N . SER A 1 107 ? 9.780 -7.582 -17.858 1.00 94.44 107 SER A N 1
ATOM 824 C CA . SER A 1 107 ? 11.146 -7.159 -17.563 1.00 94.44 107 SER A CA 1
ATOM 825 C C . SER A 1 107 ? 11.266 -6.583 -16.156 1.00 94.44 107 SER A C 1
ATOM 827 O O . SER A 1 107 ? 12.231 -6.903 -15.473 1.00 94.44 107 SER A O 1
ATOM 829 N N . THR A 1 108 ? 10.284 -5.818 -15.658 1.00 96.69 108 THR A N 1
ATOM 830 C CA . THR A 1 108 ? 10.252 -5.391 -14.247 1.00 96.69 108 THR A CA 1
ATOM 831 C C . THR A 1 108 ? 10.316 -6.600 -13.314 1.00 96.69 108 THR A C 1
ATOM 833 O O . THR A 1 108 ? 11.133 -6.610 -12.397 1.00 96.69 108 THR A O 1
ATOM 836 N N . TYR A 1 109 ? 9.510 -7.642 -13.542 1.00 95.50 109 TYR A N 1
ATOM 837 C CA . TYR A 1 109 ? 9.534 -8.834 -12.686 1.00 95.50 109 TYR A CA 1
ATOM 838 C C . TYR A 1 109 ? 10.883 -9.559 -12.716 1.00 95.50 109 TYR A C 1
ATOM 840 O O . TYR A 1 109 ? 11.365 -9.993 -11.668 1.00 95.50 109 TYR A O 1
ATOM 848 N N . TRP A 1 110 ? 11.498 -9.674 -13.894 1.00 96.06 110 TRP A N 1
ATOM 849 C CA . TRP A 1 110 ? 12.813 -10.296 -14.047 1.00 96.06 110 TRP A CA 1
ATOM 850 C C . TRP A 1 110 ? 13.924 -9.480 -13.398 1.00 96.06 110 TRP A C 1
ATOM 852 O O . TRP A 1 110 ? 14.702 -10.041 -12.634 1.00 96.06 110 TRP A O 1
ATOM 862 N N . VAL A 1 111 ? 13.958 -8.165 -13.618 1.00 95.56 111 VAL A N 1
ATOM 863 C CA . VAL A 1 111 ? 14.935 -7.267 -12.984 1.00 95.56 111 VAL A CA 1
ATOM 864 C C . VAL A 1 111 ? 14.838 -7.368 -11.465 1.00 95.56 111 VAL A C 1
ATOM 866 O O . VAL A 1 111 ? 15.849 -7.573 -10.804 1.00 95.56 111 VAL A O 1
ATOM 869 N N . LEU A 1 112 ? 13.626 -7.348 -10.904 1.00 95.19 112 LEU A N 1
ATOM 870 C CA . LEU A 1 112 ? 13.434 -7.536 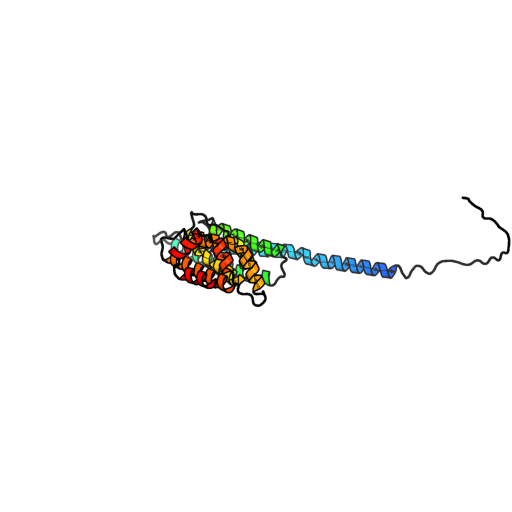-9.464 1.00 95.19 112 LEU A CA 1
ATOM 871 C C . LEU A 1 112 ? 13.822 -8.941 -8.987 1.00 95.19 112 LEU A C 1
ATOM 873 O O . LEU A 1 112 ? 14.220 -9.108 -7.843 1.00 95.19 112 LEU A O 1
ATOM 877 N N . LYS A 1 113 ? 13.704 -9.977 -9.827 1.00 93.94 113 LYS A N 1
ATOM 878 C CA . LYS A 1 113 ? 14.214 -11.324 -9.509 1.00 93.94 113 LYS A CA 1
ATOM 879 C C . LYS A 1 113 ? 15.739 -11.341 -9.439 1.00 93.94 113 LYS A C 1
ATOM 881 O O . LYS A 1 113 ? 16.291 -11.966 -8.542 1.00 93.94 113 LYS A O 1
ATOM 886 N N . VAL A 1 114 ? 16.401 -10.661 -10.374 1.00 93.25 114 VAL A N 1
ATOM 887 C CA . VAL A 1 114 ? 17.861 -10.532 -10.390 1.00 93.25 114 VAL A CA 1
ATOM 888 C C . VAL A 1 114 ? 18.330 -9.755 -9.163 1.00 93.25 114 VAL A C 1
ATOM 890 O O . VAL A 1 114 ? 19.237 -10.226 -8.483 1.00 93.25 114 VAL A O 1
ATOM 893 N N . ILE A 1 115 ? 17.669 -8.639 -8.838 1.00 92.00 115 ILE A N 1
ATOM 894 C CA . ILE A 1 115 ? 17.938 -7.851 -7.627 1.00 92.00 115 ILE A CA 1
ATOM 895 C C . ILE A 1 115 ? 17.806 -8.717 -6.373 1.00 92.00 115 ILE A C 1
ATOM 897 O O . ILE A 1 115 ? 18.708 -8.696 -5.558 1.00 92.00 115 ILE A O 1
ATOM 901 N N . ASP A 1 116 ? 16.756 -9.531 -6.232 1.00 89.12 116 ASP A N 1
ATOM 902 C CA . ASP A 1 116 ? 16.613 -10.409 -5.057 1.00 89.12 116 ASP A CA 1
ATOM 903 C C . ASP A 1 116 ? 17.714 -11.478 -4.961 1.00 89.12 116 ASP A C 1
ATOM 905 O O . ASP A 1 116 ? 18.112 -11.882 -3.869 1.00 89.12 116 ASP A O 1
ATOM 909 N N . SER A 1 117 ? 18.168 -11.992 -6.108 1.00 89.50 117 SER A N 1
ATOM 910 C CA . SER A 1 117 ? 19.188 -13.048 -6.164 1.00 89.50 117 SER A CA 1
ATOM 911 C C . SER A 1 117 ? 20.601 -12.528 -5.913 1.00 89.50 117 SER A C 1
ATOM 913 O O . SER A 1 117 ? 21.468 -13.259 -5.432 1.00 89.50 117 SER A O 1
ATOM 915 N N . ARG A 1 118 ? 20.841 -11.261 -6.251 1.00 84.56 118 ARG A N 1
ATOM 916 C CA . ARG A 1 118 ? 22.107 -10.581 -6.024 1.00 84.56 118 ARG A CA 1
ATOM 917 C C . ARG A 1 118 ? 22.018 -9.947 -4.646 1.00 84.56 118 ARG A C 1
ATOM 919 O O . ARG A 1 118 ? 21.048 -9.283 -4.328 1.00 84.56 118 ARG A O 1
ATOM 926 N N . ARG A 1 119 ? 23.000 -10.177 -3.783 1.00 84.25 119 ARG A N 1
ATOM 927 C CA . ARG A 1 119 ? 22.982 -9.681 -2.398 1.00 84.25 119 ARG A CA 1
ATOM 928 C C . ARG A 1 119 ? 23.219 -8.166 -2.349 1.00 84.25 119 ARG A C 1
ATOM 930 O O . ARG A 1 119 ? 24.285 -7.737 -1.924 1.00 84.25 119 ARG A O 1
ATOM 937 N N . PHE A 1 120 ? 22.247 -7.390 -2.822 1.00 89.81 120 PHE A N 1
ATOM 938 C CA . PHE A 1 120 ? 22.266 -5.932 -2.809 1.00 89.81 120 PHE A CA 1
ATOM 939 C C . PHE A 1 120 ? 22.431 -5.447 -1.367 1.00 89.81 120 PHE A C 1
ATOM 941 O O . PHE A 1 120 ? 21.808 -5.970 -0.438 1.00 89.81 120 PHE A O 1
ATOM 948 N N . SER A 1 121 ? 23.287 -4.452 -1.193 1.00 90.69 121 SER A N 1
ATOM 949 C CA . SER A 1 121 ? 23.441 -3.705 0.050 1.00 90.69 121 SER A CA 1
ATOM 950 C C . SER A 1 121 ? 22.185 -2.879 0.354 1.00 90.69 121 SER A C 1
ATOM 952 O O . SER A 1 121 ? 21.373 -2.601 -0.530 1.00 90.69 121 SER A O 1
ATOM 954 N N . GLU A 1 122 ? 22.015 -2.453 1.609 1.00 89.88 122 GLU A N 1
ATOM 955 C CA . GLU A 1 122 ? 20.841 -1.659 2.012 1.00 89.88 122 GLU A CA 1
ATOM 956 C C . GLU A 1 122 ? 20.736 -0.351 1.209 1.00 89.88 122 GLU A C 1
ATOM 958 O O . GLU A 1 122 ? 19.639 0.052 0.838 1.00 89.88 122 GLU A O 1
ATOM 963 N N . THR A 1 123 ? 21.866 0.279 0.871 1.00 91.38 123 THR A N 1
ATOM 964 C CA . THR A 1 123 ? 21.906 1.489 0.033 1.00 91.38 123 THR A CA 1
ATOM 965 C C . THR A 1 123 ? 21.412 1.220 -1.387 1.00 91.38 123 THR A C 1
ATOM 967 O O . THR A 1 123 ? 20.639 2.007 -1.926 1.00 91.38 123 THR A O 1
ATOM 970 N N . GLU A 1 124 ? 21.796 0.095 -1.991 1.00 92.44 124 GLU A N 1
ATOM 971 C CA . GLU A 1 124 ? 21.320 -0.294 -3.325 1.00 92.44 124 GLU A CA 1
ATOM 972 C C . GLU A 1 124 ? 19.830 -0.664 -3.314 1.00 92.44 124 GLU A C 1
ATOM 974 O O . GLU A 1 124 ? 19.096 -0.323 -4.244 1.00 92.44 124 GLU A O 1
ATOM 979 N N . LEU A 1 125 ? 19.351 -1.321 -2.251 1.00 93.56 125 LEU A N 1
ATOM 980 C CA . LEU A 1 125 ? 17.921 -1.574 -2.061 1.00 93.56 125 LEU A CA 1
ATOM 981 C C . LEU A 1 125 ? 17.140 -0.268 -1.874 1.00 93.56 125 LEU A C 1
ATOM 983 O O . LEU A 1 125 ? 16.039 -0.138 -2.410 1.00 93.56 125 LEU A O 1
ATOM 987 N N . GLU A 1 126 ? 17.705 0.719 -1.180 1.00 94.69 126 GLU A N 1
ATOM 988 C CA . GLU A 1 126 ? 17.075 2.028 -1.007 1.00 94.69 126 GLU A CA 1
ATOM 989 C C . GLU A 1 126 ? 16.917 2.760 -2.346 1.00 94.69 126 GLU A C 1
ATOM 991 O O . GLU A 1 126 ? 15.847 3.304 -2.614 1.00 94.69 126 GLU A O 1
ATOM 996 N N . MET A 1 127 ? 17.900 2.663 -3.251 1.00 95.00 127 MET A N 1
ATOM 997 C CA . MET A 1 127 ? 17.769 3.190 -4.618 1.00 95.00 127 MET A CA 1
ATOM 998 C C . MET A 1 127 ? 16.602 2.543 -5.380 1.00 95.00 127 MET A C 1
ATOM 1000 O O . MET A 1 127 ? 15.872 3.214 -6.113 1.00 95.00 127 MET A O 1
ATOM 1004 N N . VAL A 1 128 ? 16.384 1.235 -5.201 1.00 95.75 128 VAL A N 1
ATOM 1005 C CA . VAL A 1 128 ? 15.217 0.540 -5.771 1.00 95.75 128 VAL A CA 1
ATOM 1006 C C . VAL A 1 128 ? 13.921 1.092 -5.169 1.00 95.75 128 VAL A C 1
ATOM 1008 O O . VAL A 1 128 ? 12.961 1.352 -5.900 1.00 95.75 128 VAL A O 1
ATOM 1011 N N . LEU A 1 129 ? 13.883 1.303 -3.851 1.00 96.19 129 LEU A N 1
ATOM 1012 C CA . LEU A 1 129 ? 12.727 1.873 -3.158 1.00 96.19 129 LEU A CA 1
ATOM 1013 C C . LEU A 1 129 ? 12.436 3.312 -3.608 1.00 96.19 129 LEU A C 1
ATOM 1015 O O . LEU A 1 129 ? 11.263 3.652 -3.779 1.00 96.19 129 LEU A O 1
ATOM 1019 N N . ASP A 1 130 ? 13.457 4.123 -3.889 1.00 96.12 130 ASP A N 1
ATOM 1020 C CA . ASP A 1 130 ? 13.310 5.475 -4.442 1.00 96.12 130 ASP A CA 1
ATOM 1021 C C . ASP A 1 130 ? 12.610 5.482 -5.796 1.00 96.12 130 ASP A C 1
ATOM 1023 O O . ASP A 1 130 ? 11.689 6.275 -6.017 1.00 96.12 130 ASP A O 1
ATOM 1027 N N . VAL A 1 131 ? 12.966 4.547 -6.680 1.00 96.19 131 VAL A N 1
ATOM 1028 C CA . VAL A 1 131 ? 12.281 4.393 -7.968 1.00 96.19 131 VAL A CA 1
ATOM 1029 C C . VAL A 1 131 ? 10.788 4.123 -7.751 1.00 96.19 131 VAL A C 1
ATOM 1031 O O . VAL A 1 131 ? 9.938 4.741 -8.401 1.00 96.19 131 VAL A O 1
ATOM 1034 N N . PHE A 1 132 ? 10.432 3.245 -6.809 1.00 96.00 132 PHE A N 1
ATOM 1035 C CA . PHE A 1 132 ? 9.026 2.985 -6.492 1.00 96.00 132 PHE A CA 1
ATOM 1036 C C . PHE A 1 132 ? 8.332 4.180 -5.841 1.00 96.00 132 PHE A C 1
ATOM 1038 O O . PHE A 1 132 ? 7.195 4.480 -6.219 1.00 96.00 132 PHE A O 1
ATOM 1045 N N . ARG A 1 133 ? 8.989 4.892 -4.917 1.00 95.06 133 ARG A N 1
ATOM 1046 C CA . ARG A 1 133 ? 8.456 6.131 -4.330 1.00 95.06 133 ARG A CA 1
ATOM 1047 C C . ARG A 1 133 ? 8.134 7.139 -5.423 1.00 95.06 133 ARG A C 1
ATOM 1049 O O . ARG A 1 133 ? 7.008 7.627 -5.468 1.00 95.06 133 ARG A O 1
ATOM 1056 N N . TRP A 1 134 ? 9.050 7.371 -6.360 1.00 93.38 134 TRP A N 1
ATOM 1057 C CA . TRP A 1 134 ? 8.831 8.273 -7.490 1.00 93.38 134 TRP A CA 1
ATOM 1058 C C . TRP A 1 134 ? 7.629 7.855 -8.354 1.00 93.38 134 TRP A C 1
ATOM 1060 O O . TRP A 1 134 ? 6.765 8.677 -8.677 1.00 93.38 134 TRP A O 1
ATOM 1070 N N . VAL A 1 135 ? 7.508 6.562 -8.680 1.00 92.12 135 VAL A N 1
ATOM 1071 C CA . VAL A 1 135 ? 6.359 6.034 -9.438 1.00 92.12 135 VAL A CA 1
ATOM 1072 C C . VAL A 1 135 ? 5.041 6.240 -8.686 1.00 92.12 135 VAL A C 1
ATOM 1074 O O . VAL A 1 135 ? 4.039 6.633 -9.296 1.00 92.12 135 VAL A O 1
ATOM 1077 N N . LEU A 1 136 ? 5.028 5.995 -7.375 1.00 91.81 136 LEU A N 1
ATOM 1078 C CA . LEU A 1 136 ? 3.848 6.164 -6.531 1.00 91.81 136 LEU A CA 1
ATOM 1079 C C . LEU A 1 136 ? 3.465 7.640 -6.385 1.00 91.81 136 LEU A C 1
ATOM 1081 O O . LEU A 1 136 ? 2.293 7.965 -6.560 1.00 91.81 136 LEU A O 1
ATOM 1085 N N . VAL A 1 137 ? 4.428 8.540 -6.156 1.00 90.38 137 VAL A N 1
ATOM 1086 C CA . VAL A 1 137 ? 4.216 10.000 -6.174 1.00 90.38 137 VAL A CA 1
ATOM 1087 C C . VAL A 1 137 ? 3.545 10.404 -7.483 1.00 90.38 137 VAL A C 1
ATOM 1089 O O . VAL A 1 137 ? 2.472 11.006 -7.474 1.00 90.38 137 VAL A O 1
ATOM 1092 N N . GLY A 1 138 ? 4.092 9.968 -8.621 1.00 88.44 138 GLY A N 1
ATOM 1093 C CA . GLY A 1 138 ? 3.486 10.224 -9.924 1.00 88.44 138 GLY A CA 1
ATOM 1094 C C . GLY A 1 138 ? 2.055 9.684 -10.038 1.00 88.44 138 GLY A C 1
ATOM 1095 O O . GLY A 1 138 ? 1.191 10.349 -10.613 1.00 88.44 138 GLY A O 1
ATOM 1096 N N . TYR A 1 139 ? 1.778 8.493 -9.496 1.00 87.94 139 TYR A N 1
ATOM 1097 C CA . TYR A 1 139 ? 0.439 7.898 -9.481 1.00 87.94 139 TYR A CA 1
ATOM 1098 C C . TYR A 1 139 ? -0.570 8.689 -8.641 1.00 87.94 139 TYR A C 1
ATOM 1100 O O . TYR A 1 139 ? -1.697 8.887 -9.102 1.00 87.94 139 TYR A O 1
ATOM 1108 N N . PHE A 1 140 ? -0.182 9.135 -7.448 1.00 85.62 140 PHE A N 1
ATOM 1109 C CA . PHE A 1 140 ? -1.066 9.831 -6.514 1.00 85.62 140 PHE A CA 1
ATOM 1110 C C .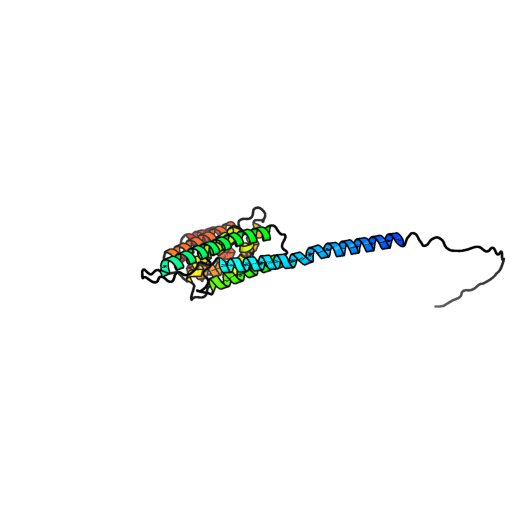 PHE A 1 140 ? -1.261 11.313 -6.843 1.00 85.62 140 PHE A C 1
ATOM 1112 O O . PHE A 1 140 ? -2.353 11.834 -6.627 1.00 85.62 140 PHE A O 1
ATOM 1119 N N . ASP A 1 141 ? -0.260 11.969 -7.430 1.00 85.38 141 ASP A N 1
ATOM 1120 C CA . ASP A 1 141 ? -0.287 13.425 -7.614 1.00 85.38 141 ASP A CA 1
ATOM 1121 C C . ASP A 1 141 ? -0.680 13.838 -9.039 1.00 85.38 141 ASP A C 1
ATOM 1123 O O . ASP A 1 141 ? -1.103 14.972 -9.271 1.00 85.38 141 ASP A O 1
ATOM 1127 N N . SER A 1 142 ? -0.593 12.926 -10.018 1.00 80.62 142 SER A N 1
ATOM 1128 C CA . SER A 1 142 ? -0.794 13.268 -11.427 1.00 80.62 142 SER A CA 1
ATOM 1129 C C . SER A 1 142 ? -1.910 12.488 -12.117 1.00 80.62 142 SER A C 1
ATOM 1131 O O . SER A 1 142 ? -1.881 11.262 -12.254 1.00 80.62 142 SER A O 1
ATOM 1133 N N . LYS A 1 143 ? -2.828 13.225 -12.762 1.00 72.94 143 LYS A N 1
ATOM 1134 C CA . LYS A 1 143 ? -3.744 12.665 -13.779 1.00 72.94 143 LYS A CA 1
ATOM 1135 C C . LYS A 1 143 ? -2.985 11.999 -14.931 1.00 72.94 143 LYS A C 1
ATOM 1137 O O . LYS A 1 143 ? -3.539 11.111 -15.583 1.00 72.94 143 LYS A O 1
ATOM 1142 N N . LYS A 1 144 ? -1.734 12.409 -15.183 1.00 71.19 144 LYS A N 1
ATOM 1143 C CA . LYS A 1 144 ? -0.906 11.903 -16.284 1.00 71.19 144 LYS A CA 1
ATOM 1144 C C . LYS A 1 144 ? -0.373 10.500 -16.017 1.00 71.19 144 LYS A C 1
ATOM 1146 O O . LYS A 1 144 ? -0.085 9.803 -16.987 1.00 71.19 144 LYS A O 1
ATOM 1151 N N . SER A 1 145 ? -0.301 10.045 -14.765 1.00 73.44 145 SER A N 1
ATOM 1152 C CA . SER A 1 145 ? 0.170 8.692 -14.477 1.00 73.44 145 SER A CA 1
ATOM 1153 C C . SER A 1 145 ? -0.785 7.646 -15.048 1.00 73.44 145 SER A C 1
ATOM 1155 O O . SER A 1 145 ? -1.941 7.521 -14.633 1.00 73.44 145 SER A O 1
ATOM 1157 N N . GLN A 1 146 ? -0.304 6.917 -16.051 1.00 76.81 146 GLN A N 1
ATOM 1158 C CA . GLN A 1 146 ? -1.064 5.861 -16.716 1.00 76.81 146 GLN A CA 1
ATOM 1159 C C . GLN A 1 146 ? -0.786 4.481 -16.117 1.00 76.81 146 GLN A C 1
ATOM 1161 O O . GLN A 1 146 ? -1.465 3.527 -16.486 1.00 76.81 146 GLN A O 1
ATOM 1166 N N . ILE A 1 147 ? 0.187 4.350 -15.207 1.00 86.12 147 ILE A N 1
ATOM 1167 C CA . ILE A 1 147 ? 0.539 3.045 -14.647 1.00 86.12 147 ILE A CA 1
ATOM 1168 C C . ILE A 1 147 ? -0.697 2.401 -14.011 1.00 86.12 147 ILE A C 1
ATOM 1170 O O . ILE A 1 147 ? -1.466 3.045 -13.288 1.00 86.12 147 ILE A O 1
ATOM 1174 N N . LYS A 1 148 ? -0.928 1.130 -14.343 1.00 87.62 148 LYS A N 1
ATOM 1175 C CA . LYS A 1 148 ? -2.062 0.385 -13.806 1.00 87.62 148 LYS A CA 1
ATOM 1176 C C . LYS A 1 148 ? -1.760 0.029 -12.356 1.00 87.62 148 LYS A C 1
ATOM 1178 O O . LYS A 1 148 ? -0.744 -0.595 -12.080 1.00 87.62 148 LYS A O 1
ATOM 1183 N N . VAL A 1 149 ? -2.672 0.366 -11.448 1.00 89.69 149 VAL A N 1
ATOM 1184 C CA . VAL A 1 149 ? -2.517 0.035 -10.023 1.00 89.69 149 VAL A CA 1
ATOM 1185 C C . VAL A 1 149 ? -2.370 -1.473 -9.796 1.00 89.69 149 VAL A C 1
ATOM 1187 O O . VAL A 1 149 ? -1.478 -1.885 -9.073 1.00 89.69 149 VAL A O 1
ATOM 1190 N N . TYR A 1 150 ? -3.128 -2.295 -10.529 1.00 90.50 150 TY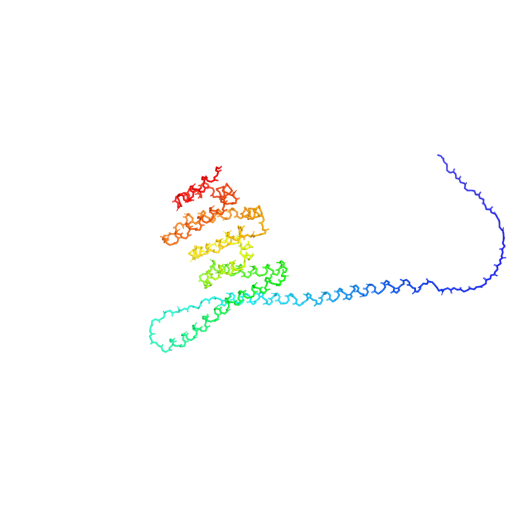R A N 1
ATOM 1191 C CA . TYR A 1 150 ? -3.039 -3.759 -10.476 1.00 90.50 150 TYR A CA 1
ATOM 1192 C C . TYR A 1 150 ? -1.657 -4.308 -10.848 1.00 90.50 150 TYR A C 1
ATOM 1194 O O . TYR A 1 150 ? -1.247 -5.338 -10.328 1.00 90.50 150 TYR A O 1
ATOM 1202 N N . PHE A 1 151 ? -0.923 -3.624 -11.732 1.00 93.00 151 PHE A N 1
ATOM 1203 C CA . PHE A 1 151 ? 0.449 -4.015 -12.049 1.00 93.00 151 PHE A CA 1
ATOM 1204 C C . PHE A 1 151 ? 1.372 -3.776 -10.846 1.00 93.00 151 PHE A C 1
ATOM 1206 O O . PHE A 1 151 ? 2.159 -4.652 -10.504 1.00 93.00 151 PHE A O 1
ATOM 1213 N N . LEU A 1 152 ? 1.229 -2.636 -10.162 1.00 94.12 152 LEU A N 1
ATOM 1214 C CA . LEU A 1 152 ? 1.973 -2.355 -8.931 1.00 94.12 152 LEU A CA 1
ATOM 1215 C C . LEU A 1 152 ? 1.584 -3.312 -7.793 1.00 94.12 152 LEU A C 1
ATOM 1217 O O . LEU A 1 152 ? 2.461 -3.790 -7.082 1.00 94.12 152 LEU A O 1
ATOM 1221 N N . GLU A 1 153 ? 0.297 -3.649 -7.660 1.00 93.75 153 GLU A N 1
ATOM 1222 C CA . GLU A 1 153 ? -0.171 -4.668 -6.709 1.00 93.75 153 GLU A CA 1
ATOM 1223 C C . GLU A 1 153 ? 0.500 -6.020 -6.969 1.00 93.75 153 GLU A C 1
ATOM 1225 O O . GLU A 1 153 ? 0.954 -6.678 -6.037 1.00 93.75 153 GLU A O 1
ATOM 1230 N N . GLU A 1 154 ? 0.612 -6.418 -8.237 1.00 94.50 154 GLU A N 1
ATOM 1231 C CA . GLU A 1 154 ? 1.268 -7.666 -8.621 1.00 94.50 154 GLU A CA 1
ATOM 1232 C C . GLU A 1 154 ? 2.780 -7.634 -8.354 1.00 94.50 154 GLU A C 1
ATOM 1234 O O . GLU A 1 154 ? 3.339 -8.619 -7.872 1.00 94.50 154 GLU A O 1
ATOM 1239 N N . VAL A 1 155 ? 3.449 -6.498 -8.593 1.00 95.06 155 VAL A N 1
ATOM 1240 C CA . VAL A 1 155 ? 4.858 -6.313 -8.201 1.00 95.06 155 VAL A CA 1
ATOM 1241 C C . VAL A 1 155 ? 5.024 -6.517 -6.694 1.00 95.06 155 VAL A C 1
ATOM 1243 O O . VAL A 1 155 ? 5.880 -7.291 -6.270 1.00 95.06 155 VAL A O 1
ATOM 1246 N N . PHE A 1 156 ? 4.176 -5.884 -5.886 1.00 94.62 156 PHE A N 1
ATOM 1247 C CA . PHE A 1 156 ? 4.212 -5.981 -4.425 1.00 94.62 156 PHE A CA 1
ATOM 1248 C C . PHE A 1 156 ? 3.906 -7.385 -3.908 1.00 94.62 156 PHE A C 1
ATOM 1250 O O . PHE A 1 156 ? 4.543 -7.843 -2.961 1.00 94.62 156 PHE A O 1
ATOM 1257 N N . ARG A 1 157 ? 2.996 -8.105 -4.568 1.00 92.31 157 ARG A N 1
ATOM 1258 C CA . ARG A 1 157 ? 2.690 -9.505 -4.255 1.00 92.31 157 ARG A CA 1
ATOM 1259 C C . ARG A 1 157 ? 3.878 -10.426 -4.519 1.00 92.31 157 ARG A C 1
ATOM 1261 O O . ARG A 1 157 ? 4.156 -11.309 -3.716 1.00 92.31 157 ARG A O 1
ATOM 1268 N N . ARG A 1 158 ? 4.592 -10.214 -5.628 1.00 92.25 158 ARG A N 1
ATOM 1269 C CA . ARG A 1 158 ? 5.782 -11.003 -5.993 1.00 92.25 158 ARG A CA 1
ATOM 1270 C C . ARG A 1 158 ? 7.007 -10.642 -5.156 1.00 92.25 158 ARG A C 1
ATOM 1272 O O . ARG A 1 158 ? 7.896 -11.476 -4.995 1.00 92.25 158 ARG A O 1
ATOM 1279 N N . ARG A 1 159 ? 7.088 -9.401 -4.672 1.00 91.56 159 ARG A N 1
ATOM 1280 C CA . ARG A 1 159 ? 8.245 -8.837 -3.962 1.00 91.56 159 ARG A CA 1
ATOM 1281 C C . ARG A 1 159 ? 7.799 -8.170 -2.670 1.00 91.56 159 ARG A C 1
ATOM 1283 O O . ARG A 1 159 ? 7.756 -6.949 -2.539 1.00 91.56 159 ARG A O 1
ATOM 1290 N N . VAL A 1 160 ? 7.478 -9.023 -1.701 1.00 90.75 160 VAL A N 1
ATOM 1291 C CA . VAL A 1 160 ? 6.893 -8.649 -0.406 1.00 90.75 160 VAL A CA 1
ATOM 1292 C C . VAL A 1 160 ? 7.763 -7.644 0.365 1.00 90.75 160 VAL A C 1
ATOM 1294 O O . VAL A 1 160 ? 7.234 -6.760 1.038 1.00 90.75 160 VAL A O 1
ATOM 1297 N N . TRP A 1 161 ? 9.092 -7.717 0.238 1.00 90.69 161 TRP A N 1
ATOM 1298 C CA . TRP A 1 161 ? 10.009 -6.799 0.924 1.00 90.69 161 TRP A CA 1
ATOM 1299 C C . TRP A 1 161 ? 9.841 -5.336 0.478 1.00 90.69 161 TRP A C 1
ATOM 1301 O O . TRP A 1 161 ? 9.931 -4.436 1.314 1.00 90.69 161 TRP A O 1
ATOM 1311 N N . ILE A 1 162 ? 9.518 -5.102 -0.802 1.00 94.38 162 ILE A N 1
ATOM 1312 C CA . ILE A 1 162 ? 9.325 -3.759 -1.367 1.00 94.38 162 ILE A CA 1
ATOM 1313 C C . ILE A 1 162 ? 8.132 -3.096 -0.690 1.00 94.38 162 ILE A C 1
ATOM 1315 O O . ILE A 1 162 ? 8.249 -2.026 -0.098 1.00 94.38 162 ILE A O 1
ATOM 1319 N N . VAL A 1 163 ? 6.971 -3.755 -0.728 1.00 93.56 163 VAL A N 1
ATOM 1320 C CA . VAL A 1 163 ? 5.745 -3.185 -0.157 1.00 93.56 163 VAL A CA 1
ATOM 1321 C C . VAL A 1 163 ? 5.833 -3.047 1.357 1.00 93.56 163 VAL A C 1
ATOM 1323 O O . VAL A 1 163 ? 5.310 -2.088 1.914 1.00 93.56 163 VAL A O 1
ATOM 1326 N N . ARG A 1 164 ? 6.552 -3.953 2.024 1.00 90.94 164 ARG A N 1
ATOM 1327 C CA . ARG A 1 164 ? 6.794 -3.879 3.462 1.00 90.94 164 ARG A CA 1
ATOM 1328 C C . ARG A 1 164 ? 7.579 -2.626 3.847 1.00 90.94 164 ARG A C 1
ATOM 1330 O O . ARG A 1 164 ? 7.206 -1.959 4.808 1.00 90.94 164 ARG A O 1
ATOM 1337 N N . LYS A 1 165 ? 8.638 -2.292 3.102 1.00 92.19 165 LYS A N 1
ATOM 1338 C CA . LYS A 1 165 ? 9.437 -1.074 3.320 1.00 92.19 165 LYS A CA 1
ATOM 1339 C C . LYS A 1 165 ? 8.667 0.191 2.919 1.00 92.19 165 LYS A C 1
ATOM 1341 O O . LYS A 1 165 ? 8.775 1.212 3.588 1.00 92.19 165 LYS A O 1
ATOM 1346 N N . LEU A 1 166 ? 7.823 0.111 1.888 1.00 94.25 166 LEU A N 1
ATOM 1347 C CA . LEU A 1 166 ? 6.999 1.232 1.417 1.00 94.25 166 LEU A CA 1
ATOM 1348 C C . LEU A 1 166 ? 5.669 1.401 2.160 1.00 94.25 166 LEU A C 1
ATOM 1350 O O . LEU A 1 166 ? 4.937 2.346 1.871 1.00 94.25 166 LEU A O 1
ATOM 1354 N N . PHE A 1 167 ? 5.322 0.521 3.101 1.00 92.62 167 PHE A N 1
ATOM 1355 C CA . PHE A 1 167 ? 4.005 0.540 3.734 1.00 92.62 167 PHE A CA 1
ATOM 1356 C C . PHE A 1 167 ? 3.716 1.877 4.423 1.00 92.62 167 PHE A C 1
ATOM 1358 O O . PHE A 1 167 ? 2.674 2.477 4.174 1.00 92.62 167 PHE A O 1
ATOM 1365 N N . GLY A 1 168 ? 4.668 2.391 5.209 1.00 91.56 168 GLY A N 1
ATOM 1366 C CA . GLY A 1 168 ? 4.529 3.697 5.854 1.00 91.56 168 GLY A CA 1
ATOM 1367 C C . GLY A 1 168 ? 4.253 4.820 4.852 1.00 91.56 168 GLY A C 1
ATOM 1368 O O . GLY A 1 168 ? 3.335 5.608 5.061 1.00 91.56 168 GLY A O 1
ATOM 1369 N N . PHE A 1 169 ? 4.977 4.826 3.729 1.00 92.19 169 PHE A N 1
ATOM 1370 C CA . PHE A 1 169 ? 4.774 5.785 2.645 1.00 92.19 169 PHE A CA 1
ATOM 1371 C C . PHE A 1 169 ? 3.376 5.658 2.019 1.00 92.19 169 PHE A C 1
ATOM 1373 O O . PHE A 1 169 ? 2.704 6.661 1.809 1.00 92.19 169 PHE A O 1
ATOM 1380 N N . LEU A 1 170 ? 2.903 4.437 1.748 1.00 92.25 170 LEU A N 1
ATOM 1381 C CA . LEU A 1 170 ? 1.585 4.199 1.146 1.00 92.25 170 LEU A CA 1
ATOM 1382 C C . LEU A 1 170 ? 0.427 4.660 2.037 1.00 92.25 170 LEU A C 1
ATOM 1384 O O . LEU A 1 170 ? -0.576 5.146 1.522 1.00 92.25 170 LEU A O 1
ATOM 1388 N N . VAL A 1 171 ? 0.551 4.478 3.352 1.00 90.69 171 VAL A N 1
ATOM 1389 C CA . VAL A 1 171 ? -0.490 4.856 4.318 1.00 90.69 171 VAL A CA 1
ATOM 1390 C C . VAL A 1 171 ? -0.484 6.365 4.579 1.00 90.69 171 VAL A C 1
ATOM 1392 O O . VAL A 1 171 ? -1.536 6.955 4.801 1.00 90.69 171 VAL A O 1
ATOM 1395 N N . GLU A 1 172 ? 0.688 6.998 4.523 1.00 89.44 172 GLU A N 1
ATOM 1396 C CA . GLU A 1 172 ? 0.853 8.443 4.709 1.00 89.44 172 GLU A CA 1
ATOM 1397 C C . GLU A 1 172 ? 0.496 9.262 3.472 1.00 89.44 172 GLU A C 1
ATOM 1399 O O . GLU A 1 172 ? 0.060 10.408 3.593 1.00 89.44 172 GLU A O 1
ATOM 1404 N N . LYS A 1 173 ? 0.705 8.704 2.273 1.00 85.00 173 LYS A N 1
ATOM 1405 C CA . LYS A 1 173 ? 0.555 9.456 1.033 1.00 85.00 173 LYS A CA 1
ATOM 1406 C C . LYS A 1 173 ? -0.899 9.879 0.842 1.00 85.00 173 LYS A C 1
ATOM 1408 O O . LYS A 1 173 ? -1.759 9.105 0.419 1.00 85.00 173 LYS A O 1
ATOM 1413 N N . ARG A 1 174 ? -1.148 11.160 1.104 1.00 73.94 174 ARG A N 1
ATOM 1414 C CA . ARG A 1 174 ? -2.400 11.825 0.754 1.00 73.94 174 ARG A CA 1
ATOM 1415 C C . ARG A 1 174 ? -2.474 12.010 -0.755 1.00 73.94 174 ARG A C 1
ATOM 1417 O O . ARG A 1 174 ? -1.464 12.222 -1.429 1.00 73.94 174 ARG A O 1
ATOM 1424 N N . VAL A 1 175 ? -3.685 11.890 -1.282 1.00 71.25 175 VAL A N 1
ATOM 1425 C CA . VAL A 1 175 ? -3.952 12.010 -2.715 1.00 71.25 175 VAL A CA 1
ATOM 1426 C C . VAL A 1 175 ? -4.355 13.438 -3.014 1.00 71.25 175 VAL A C 1
ATOM 1428 O O . VAL A 1 175 ? -5.109 14.046 -2.260 1.00 71.25 175 VAL A O 1
ATOM 1431 N N . ASN A 1 176 ? -3.869 13.975 -4.130 1.00 67.94 176 ASN A N 1
ATOM 1432 C CA . ASN A 1 176 ? -4.317 15.277 -4.595 1.00 67.94 176 ASN A CA 1
ATOM 1433 C C . ASN A 1 176 ? -5.846 15.235 -4.824 1.00 67.94 176 ASN A C 1
ATOM 1435 O O . ASN A 1 176 ? -6.304 14.352 -5.561 1.00 67.94 176 ASN A O 1
ATOM 1439 N N . PRO A 1 177 ? -6.635 16.186 -4.281 1.00 66.62 177 PRO A N 1
ATOM 1440 C CA . PRO A 1 177 ? -8.094 16.199 -4.428 1.00 66.62 177 PRO A CA 1
ATOM 1441 C C . PRO A 1 177 ? -8.558 16.073 -5.886 1.00 66.62 177 PRO A C 1
ATOM 1443 O O . PRO A 1 177 ? -9.538 15.396 -6.197 1.00 66.62 177 PRO A O 1
ATOM 1446 N N . LYS A 1 178 ? -7.780 16.620 -6.833 1.00 68.62 178 LYS A N 1
ATOM 1447 C CA . LYS A 1 178 ? -8.056 16.550 -8.279 1.00 68.62 178 LYS A CA 1
ATOM 1448 C C . LYS A 1 178 ? -8.083 15.116 -8.828 1.00 68.62 178 LYS A C 1
ATOM 1450 O O . LYS A 1 178 ? -8.586 14.900 -9.935 1.00 68.62 178 LYS A O 1
ATOM 1455 N N . VAL A 1 179 ? -7.502 14.147 -8.122 1.00 75.25 179 VAL A N 1
ATOM 1456 C CA . VAL A 1 179 ? -7.406 12.726 -8.496 1.00 75.25 179 VAL A CA 1
ATOM 1457 C C . VAL A 1 179 ? -7.807 11.788 -7.364 1.00 75.25 179 VAL A C 1
ATOM 1459 O O . VAL A 1 179 ? -7.416 10.623 -7.376 1.00 75.25 179 VAL A O 1
ATOM 1462 N N . ASP A 1 180 ? -8.650 12.244 -6.443 1.00 74.69 180 ASP A N 1
ATOM 1463 C CA . ASP A 1 180 ? -9.012 11.496 -5.236 1.00 74.69 180 ASP A CA 1
ATOM 1464 C C . ASP A 1 180 ? -9.578 10.084 -5.514 1.00 74.69 180 ASP A C 1
ATOM 1466 O O . ASP A 1 180 ? -9.279 9.117 -4.817 1.00 74.69 180 ASP A O 1
ATOM 1470 N N . PHE A 1 181 ? -10.243 9.869 -6.659 1.00 76.69 181 PHE A N 1
ATOM 1471 C CA . PHE A 1 181 ? -10.675 8.524 -7.078 1.00 76.69 181 PHE A CA 1
ATOM 1472 C C . PHE A 1 181 ? -9.532 7.489 -7.174 1.00 76.69 181 PHE A C 1
ATOM 1474 O O . PHE A 1 181 ? -9.788 6.279 -7.161 1.00 76.69 181 PHE A O 1
ATOM 1481 N N . ARG A 1 182 ? -8.278 7.933 -7.340 1.00 81.50 182 ARG A N 1
ATOM 1482 C CA . ARG A 1 182 ? -7.090 7.070 -7.355 1.00 81.50 182 ARG A CA 1
ATOM 1483 C C . ARG A 1 182 ? -6.759 6.532 -5.973 1.00 81.50 182 ARG A C 1
ATOM 1485 O O . ARG A 1 182 ? -6.221 5.428 -5.915 1.00 81.50 182 ARG A O 1
ATOM 1492 N N . ARG A 1 183 ? -7.138 7.238 -4.903 1.00 82.69 183 ARG A N 1
ATOM 1493 C CA . ARG A 1 183 ? -6.988 6.801 -3.512 1.00 82.69 183 ARG A CA 1
ATOM 1494 C C . ARG A 1 183 ? -7.703 5.480 -3.279 1.00 82.69 183 ARG A C 1
ATOM 1496 O O . ARG A 1 183 ? -7.068 4.490 -2.939 1.00 82.69 183 ARG A O 1
ATOM 1503 N N . VAL A 1 184 ? -8.991 5.422 -3.625 1.00 85.38 184 VAL A N 1
ATOM 1504 C CA . VAL A 1 184 ? -9.806 4.197 -3.528 1.00 85.38 184 VAL A CA 1
ATOM 1505 C C . VAL A 1 184 ? -9.226 3.062 -4.367 1.00 85.38 184 VAL A C 1
ATOM 1507 O O . VAL A 1 184 ? -9.257 1.900 -3.968 1.00 85.38 184 VAL A O 1
ATOM 1510 N N . LYS A 1 185 ? -8.691 3.379 -5.553 1.00 85.19 185 LYS A N 1
ATOM 1511 C CA . LYS A 1 185 ? -8.041 2.379 -6.410 1.00 85.19 185 LYS A CA 1
ATOM 1512 C C . LYS A 1 185 ? -6.736 1.859 -5.800 1.00 85.19 185 LYS A C 1
ATOM 1514 O O . LYS A 1 185 ? -6.446 0.686 -5.968 1.00 85.19 185 LYS A O 1
ATOM 1519 N N . ALA A 1 186 ? -5.986 2.701 -5.095 1.00 89.50 186 ALA A N 1
ATOM 1520 C CA . ALA A 1 186 ? -4.729 2.347 -4.443 1.00 89.50 186 ALA A CA 1
ATOM 1521 C C . ALA A 1 186 ? -4.891 1.640 -3.093 1.00 89.50 186 ALA A C 1
ATOM 1523 O O . ALA A 1 186 ? -3.900 1.139 -2.567 1.00 89.50 186 ALA A O 1
ATOM 1524 N N . LEU A 1 187 ? -6.110 1.519 -2.553 1.00 91.69 187 LEU A N 1
ATOM 1525 C CA . LEU A 1 187 ? -6.355 0.719 -1.344 1.00 91.69 187 LEU A CA 1
ATOM 1526 C C . LEU A 1 187 ? -5.920 -0.744 -1.512 1.00 91.69 187 LEU A C 1
ATOM 1528 O O . LEU A 1 187 ? -5.597 -1.404 -0.525 1.00 91.69 187 LEU A O 1
ATOM 1532 N N . GLY A 1 188 ? -5.857 -1.245 -2.752 1.00 90.94 188 GLY A N 1
ATOM 1533 C CA . GLY A 1 188 ? -5.248 -2.537 -3.064 1.00 90.94 188 GLY A CA 1
ATOM 1534 C C . GLY A 1 188 ? -3.758 -2.594 -2.708 1.00 90.94 188 GLY A C 1
ATOM 1535 O O . GLY A 1 188 ? -3.334 -3.550 -2.067 1.00 90.94 188 GLY A O 1
ATOM 1536 N N . LEU A 1 189 ? -2.984 -1.541 -2.995 1.00 93.56 189 LEU A N 1
ATOM 1537 C CA . LEU A 1 189 ? -1.560 -1.451 -2.636 1.00 93.56 189 LEU A CA 1
ATOM 1538 C C . LEU A 1 189 ? -1.358 -1.456 -1.119 1.00 93.56 189 LEU A C 1
ATOM 1540 O O . LEU A 1 189 ? -0.535 -2.212 -0.607 1.00 93.56 189 LEU A O 1
ATOM 1544 N N . VAL A 1 190 ? -2.151 -0.658 -0.396 1.00 93.12 190 VAL A N 1
ATOM 1545 C CA . VAL A 1 190 ? -2.122 -0.634 1.077 1.00 93.12 190 VAL A CA 1
ATOM 1546 C C . VAL A 1 190 ? -2.512 -2.003 1.634 1.00 93.12 190 VAL A C 1
ATOM 1548 O O . VAL A 1 190 ? -1.891 -2.488 2.573 1.00 93.12 190 VAL A O 1
ATOM 1551 N N . SER A 1 191 ? -3.497 -2.668 1.024 1.00 92.00 191 SER A N 1
ATOM 1552 C CA . SER A 1 191 ? -3.917 -4.015 1.418 1.00 92.00 191 SER A CA 1
ATOM 1553 C C . SER A 1 191 ? -2.829 -5.072 1.229 1.00 92.00 191 SER A C 1
ATOM 1555 O O . SER A 1 191 ? -2.719 -5.968 2.064 1.00 92.00 191 SER A O 1
ATOM 1557 N N . GLU A 1 192 ? -2.050 -5.002 0.146 1.00 91.94 192 GLU A N 1
ATOM 1558 C CA . GLU A 1 192 ? -0.896 -5.889 -0.054 1.00 91.94 192 GLU A CA 1
ATOM 1559 C C . GLU A 1 192 ? 0.204 -5.591 0.976 1.00 91.94 192 GLU A C 1
ATOM 1561 O O . GLU A 1 192 ? 0.793 -6.517 1.531 1.00 91.94 192 GLU A O 1
ATOM 1566 N N . GLY A 1 193 ? 0.402 -4.319 1.337 1.00 91.31 193 GLY A N 1
ATOM 1567 C CA . GLY A 1 193 ? 1.275 -3.934 2.447 1.00 91.31 193 GLY A CA 1
ATOM 1568 C C . GLY A 1 193 ? 0.815 -4.508 3.787 1.00 91.31 193 GLY A C 1
ATOM 1569 O O . GLY A 1 193 ? 1.594 -5.171 4.461 1.00 91.31 193 GLY A O 1
ATOM 1570 N N . LEU A 1 194 ? -0.465 -4.374 4.137 1.00 90.00 194 LEU A N 1
ATOM 1571 C CA . LEU A 1 194 ? -1.038 -4.975 5.348 1.00 90.00 194 LEU A CA 1
ATOM 1572 C C . LEU A 1 194 ? -0.839 -6.496 5.380 1.00 90.00 194 LEU A C 1
ATOM 1574 O O . LEU A 1 194 ? -0.415 -7.044 6.396 1.00 90.00 194 LEU A O 1
ATOM 1578 N N . ARG A 1 195 ? -1.094 -7.178 4.256 1.00 88.81 195 ARG A N 1
ATOM 1579 C CA . ARG A 1 195 ? -0.867 -8.623 4.125 1.00 88.81 195 ARG A CA 1
ATOM 1580 C C . ARG A 1 195 ? 0.603 -8.975 4.353 1.00 88.81 195 ARG A C 1
ATOM 1582 O O . ARG A 1 195 ? 0.884 -9.929 5.073 1.00 88.81 195 ARG A O 1
ATOM 1589 N N . SER A 1 196 ? 1.526 -8.191 3.793 1.00 87.50 196 SER A N 1
ATOM 1590 C CA . SER A 1 196 ? 2.969 -8.403 3.951 1.00 87.50 196 SER A CA 1
ATOM 1591 C C . SER A 1 196 ? 3.435 -8.336 5.403 1.00 87.50 196 SER A C 1
ATOM 1593 O O . SER A 1 196 ? 4.436 -8.954 5.739 1.00 87.50 196 SER A O 1
ATOM 1595 N N . LEU A 1 197 ? 2.736 -7.597 6.270 1.00 81.31 197 LEU A N 1
ATOM 1596 C CA . LEU A 1 197 ? 3.101 -7.451 7.681 1.00 81.31 197 LEU A CA 1
ATOM 1597 C C . LEU A 1 197 ? 2.661 -8.646 8.530 1.00 81.31 197 LEU A C 1
ATOM 1599 O O . LEU A 1 197 ? 3.261 -8.896 9.566 1.00 81.31 197 LEU A O 1
ATOM 1603 N N . VAL A 1 198 ? 1.639 -9.384 8.093 1.00 76.19 198 VAL A N 1
ATOM 1604 C CA . VAL A 1 198 ? 1.097 -10.555 8.806 1.00 76.19 198 VAL A CA 1
ATOM 1605 C C . VAL A 1 198 ? 1.674 -11.866 8.268 1.00 76.19 198 VAL A C 1
ATOM 1607 O O . VAL A 1 198 ? 1.797 -12.841 8.998 1.00 76.19 198 VAL A O 1
ATOM 1610 N N . SER A 1 199 ? 2.031 -11.900 6.985 1.00 64.75 199 SER A N 1
ATOM 1611 C CA . SER A 1 199 ? 2.483 -13.105 6.291 1.00 64.75 199 SER A CA 1
ATOM 1612 C C . SER A 1 199 ? 4.000 -13.126 6.123 1.00 64.75 199 SER A C 1
ATOM 1614 O O . SER A 1 199 ? 4.466 -12.731 5.059 1.00 64.75 199 SER A O 1
ATOM 1616 N N . VAL A 1 200 ? 4.761 -13.650 7.092 1.00 53.97 200 VAL A N 1
ATOM 1617 C CA . VAL A 1 200 ? 6.112 -14.194 6.837 1.00 53.97 200 VAL A CA 1
ATOM 1618 C C . VAL A 1 200 ? 6.402 -15.358 7.787 1.00 53.97 200 VAL A C 1
ATOM 1620 O O . VAL A 1 200 ? 6.437 -15.191 8.998 1.00 53.97 200 VAL A O 1
ATOM 1623 N N . SER A 1 201 ? 6.697 -16.522 7.207 1.00 52.69 201 SER A N 1
ATOM 1624 C CA . SER A 1 201 ? 7.069 -17.798 7.843 1.00 52.69 201 SER A CA 1
ATOM 1625 C C . SER A 1 201 ? 8.376 -17.786 8.662 1.00 52.69 201 SER A C 1
ATOM 1627 O O . SER A 1 201 ? 8.906 -18.842 8.991 1.00 52.69 201 SER A O 1
ATOM 1629 N N . LYS A 1 202 ? 8.922 -16.604 8.969 1.00 55.41 202 LYS A N 1
ATOM 1630 C CA . LYS A 1 202 ? 10.180 -16.395 9.708 1.00 55.41 202 LYS A CA 1
ATOM 1631 C C . LYS A 1 202 ? 10.138 -15.242 10.711 1.00 55.41 202 LYS A C 1
ATOM 1633 O O . LYS A 1 202 ? 11.021 -15.167 11.553 1.00 55.41 202 LYS A O 1
ATOM 1638 N N . GLU A 1 203 ? 9.180 -14.327 10.592 1.00 64.06 203 GLU A N 1
ATOM 1639 C CA . GLU A 1 203 ? 9.107 -13.139 11.445 1.00 64.06 203 GLU A CA 1
ATOM 1640 C C . GLU A 1 203 ? 8.170 -13.462 12.606 1.00 64.06 203 GLU A C 1
ATOM 1642 O O . GLU A 1 203 ? 7.101 -14.049 12.411 1.00 64.06 203 GLU A O 1
ATOM 1647 N N . THR A 1 204 ? 8.588 -13.141 13.826 1.00 75.25 204 THR A N 1
ATOM 1648 C CA . THR A 1 204 ? 7.767 -13.454 14.997 1.00 75.25 204 THR A CA 1
ATOM 1649 C C . THR A 1 204 ? 6.508 -12.591 14.982 1.00 75.25 204 THR A C 1
ATOM 1651 O O . THR A 1 204 ? 6.510 -11.441 14.533 1.00 75.25 204 THR A O 1
ATOM 1654 N N . ARG A 1 205 ? 5.404 -13.118 15.522 1.00 81.06 205 ARG A N 1
ATOM 1655 C CA . ARG A 1 205 ? 4.150 -12.360 15.671 1.00 81.06 205 ARG A CA 1
ATOM 1656 C C . ARG A 1 205 ? 4.373 -11.002 16.355 1.00 81.06 205 ARG A C 1
ATOM 1658 O O . ARG A 1 205 ? 3.712 -10.025 16.005 1.00 81.06 205 ARG A O 1
ATOM 1665 N N . GLU A 1 206 ? 5.319 -10.932 17.289 1.00 84.50 206 GLU A N 1
ATOM 1666 C CA . GLU A 1 206 ? 5.672 -9.707 18.011 1.00 84.50 206 GLU A CA 1
ATOM 1667 C C . GLU A 1 206 ? 6.413 -8.678 17.143 1.00 84.50 206 GLU A C 1
ATOM 1669 O O . GLU A 1 206 ? 6.132 -7.483 17.244 1.00 84.50 206 GLU A O 1
ATOM 1674 N N . GLU A 1 207 ? 7.284 -9.096 16.223 1.00 85.69 207 GLU A N 1
ATOM 1675 C CA . GLU A 1 207 ? 7.922 -8.189 15.257 1.00 85.69 207 GLU A CA 1
ATOM 1676 C C . GLU A 1 207 ? 6.898 -7.586 14.290 1.00 85.69 207 GLU A C 1
ATOM 1678 O O . GLU A 1 207 ? 6.868 -6.366 14.086 1.00 85.69 207 GLU A O 1
ATOM 1683 N N . SER A 1 208 ? 5.999 -8.418 13.756 1.00 84.88 208 SER A N 1
ATOM 1684 C CA . SER A 1 208 ? 4.862 -7.978 12.941 1.00 84.88 208 SER A CA 1
ATOM 1685 C C . SER A 1 208 ? 3.985 -6.978 13.688 1.00 84.88 208 SER A C 1
ATOM 1687 O O . SER A 1 208 ? 3.618 -5.931 13.146 1.00 84.88 208 SER A O 1
ATOM 1689 N N . LYS A 1 209 ? 3.685 -7.263 14.958 1.00 89.19 209 LYS A N 1
ATOM 1690 C CA . LYS A 1 209 ? 2.909 -6.385 15.835 1.00 89.19 209 LYS A CA 1
ATOM 1691 C C . LYS A 1 209 ? 3.623 -5.057 16.080 1.00 89.19 209 LYS A C 1
ATOM 1693 O O . LYS A 1 209 ? 2.995 -4.011 15.934 1.00 89.19 209 LYS A O 1
ATOM 1698 N N . LYS A 1 210 ? 4.925 -5.066 16.386 1.00 90.50 210 LYS A N 1
ATOM 1699 C CA . LYS A 1 210 ? 5.741 -3.854 16.590 1.00 90.50 210 LYS A CA 1
ATOM 1700 C C . LYS A 1 210 ? 5.763 -2.978 15.338 1.00 90.50 210 LYS A C 1
ATOM 1702 O O . LYS A 1 210 ? 5.518 -1.775 15.424 1.00 90.50 210 LYS A O 1
ATOM 1707 N N . ARG A 1 211 ? 5.993 -3.585 14.172 1.00 86.56 211 ARG A N 1
ATOM 1708 C CA . ARG A 1 211 ? 6.025 -2.897 12.875 1.00 86.56 211 ARG A CA 1
ATOM 1709 C C . ARG A 1 211 ? 4.654 -2.346 12.480 1.00 86.56 211 ARG A C 1
ATOM 1711 O O . ARG A 1 211 ? 4.550 -1.228 11.994 1.00 86.56 211 ARG A O 1
ATOM 1718 N N . MET A 1 212 ? 3.576 -3.093 12.714 1.00 89.44 212 MET A N 1
ATOM 1719 C CA . MET A 1 212 ? 2.222 -2.577 12.501 1.00 89.44 212 MET A CA 1
ATOM 1720 C C . MET A 1 212 ? 1.932 -1.399 13.440 1.00 89.44 212 MET A C 1
ATOM 1722 O O . MET A 1 212 ? 1.403 -0.372 13.013 1.00 89.44 212 MET A O 1
ATOM 1726 N N . LYS A 1 213 ? 2.331 -1.512 14.712 1.00 91.25 213 LYS A N 1
ATOM 1727 C CA . LYS A 1 213 ? 2.126 -0.473 15.724 1.00 91.25 213 LYS A CA 1
ATOM 1728 C C . LYS A 1 213 ? 2.818 0.844 15.354 1.00 91.25 213 LYS A C 1
ATOM 1730 O O . LYS A 1 213 ? 2.210 1.894 15.545 1.00 91.25 213 LYS A O 1
ATOM 1735 N N . SER A 1 214 ? 4.014 0.819 14.752 1.00 92.19 214 SER A N 1
ATOM 1736 C CA . SER A 1 214 ? 4.704 2.046 14.305 1.00 92.19 214 SER A CA 1
ATOM 1737 C C . SER A 1 214 ? 3.968 2.806 13.197 1.00 92.19 214 SER A C 1
ATOM 1739 O O . SER A 1 214 ? 4.199 3.997 13.006 1.00 92.19 214 SER A O 1
ATOM 1741 N N . HIS A 1 215 ? 3.066 2.145 12.470 1.00 92.31 215 HIS A N 1
ATOM 1742 C CA . HIS A 1 215 ? 2.252 2.763 11.422 1.00 92.31 215 HIS A CA 1
ATOM 1743 C C . HIS A 1 215 ? 0.799 3.005 11.850 1.00 92.31 215 HIS A C 1
ATOM 1745 O O . HIS A 1 215 ? 0.007 3.502 11.050 1.00 92.31 215 HIS A O 1
ATOM 1751 N N . MET A 1 216 ? 0.447 2.694 13.103 1.00 92.62 216 MET A N 1
ATOM 1752 C CA . MET A 1 216 ? -0.941 2.676 13.562 1.00 92.62 216 MET A CA 1
ATOM 1753 C C . MET A 1 216 ? -1.622 4.039 13.446 1.00 92.62 216 MET A C 1
ATOM 1755 O O . MET A 1 216 ? -2.708 4.117 12.890 1.00 92.62 216 MET A O 1
ATOM 1759 N N . GLY A 1 217 ? -0.972 5.122 13.886 1.00 92.25 217 GLY A N 1
ATOM 1760 C CA . GLY A 1 217 ? -1.561 6.465 13.806 1.00 92.25 217 GLY A CA 1
ATOM 1761 C C . GLY A 1 217 ? -1.881 6.886 12.367 1.00 92.25 217 GLY A C 1
ATOM 1762 O O . GLY A 1 217 ? -2.969 7.382 12.087 1.00 92.25 217 GLY A O 1
ATOM 1763 N N . LYS A 1 218 ? -0.969 6.596 11.428 1.00 93.44 218 LYS A N 1
ATOM 1764 C CA . LYS A 1 218 ? -1.168 6.857 9.993 1.00 93.44 218 LYS A CA 1
ATOM 1765 C C . LYS A 1 218 ? -2.310 6.005 9.432 1.00 93.44 218 LYS A C 1
ATOM 1767 O O . LYS A 1 218 ? -3.126 6.503 8.663 1.00 93.44 218 LYS A O 1
ATOM 1772 N N . LEU A 1 219 ? -2.401 4.739 9.845 1.00 94.19 219 LEU A N 1
ATOM 1773 C CA . LEU A 1 219 ? -3.457 3.823 9.413 1.00 94.19 219 LEU A CA 1
ATOM 1774 C C . LEU A 1 219 ? -4.835 4.233 9.943 1.00 94.19 219 LEU A C 1
ATOM 1776 O O . LEU A 1 219 ? -5.793 4.245 9.173 1.00 94.19 219 LEU A O 1
ATOM 1780 N N . SER A 1 220 ? -4.935 4.609 11.219 1.00 94.69 220 SER A N 1
ATOM 1781 C CA . SER A 1 220 ? -6.168 5.136 11.808 1.00 94.69 220 SER A CA 1
ATOM 1782 C C . SER A 1 220 ? -6.605 6.422 11.108 1.00 94.69 220 SER A C 1
ATOM 1784 O O . SER A 1 220 ? -7.765 6.538 10.724 1.00 94.69 220 SER A O 1
ATOM 1786 N N . CYS A 1 221 ? -5.676 7.346 10.846 1.00 92.88 221 CYS A N 1
ATOM 1787 C CA . CYS A 1 221 ? -5.963 8.574 10.105 1.00 92.88 221 CYS A CA 1
ATOM 1788 C C . CYS A 1 221 ? -6.469 8.284 8.681 1.00 92.88 221 CYS A C 1
ATOM 1790 O O . CYS A 1 221 ? -7.476 8.849 8.263 1.00 92.88 221 CYS A O 1
ATOM 1792 N N . LEU A 1 222 ? -5.846 7.340 7.962 1.00 92.62 222 LEU A N 1
ATOM 1793 C CA . LEU A 1 222 ? -6.323 6.900 6.649 1.00 92.62 222 LEU A CA 1
ATOM 1794 C C . LEU A 1 222 ? -7.756 6.355 6.716 1.00 92.62 222 LEU A C 1
ATOM 1796 O O . LEU A 1 222 ? -8.569 6.701 5.864 1.00 92.62 222 LEU A O 1
ATOM 1800 N N . VAL A 1 223 ? -8.074 5.505 7.697 1.00 93.81 223 VAL A N 1
ATOM 1801 C CA . VAL A 1 223 ? -9.433 4.958 7.847 1.00 93.81 223 VAL A CA 1
ATOM 1802 C C . VAL A 1 223 ? -10.435 6.067 8.156 1.00 93.81 223 VAL A C 1
ATOM 1804 O O . VAL A 1 223 ? -11.458 6.120 7.479 1.00 93.81 223 VAL A O 1
ATOM 1807 N N . LYS A 1 224 ? -10.115 6.970 9.093 1.00 93.12 224 LYS A N 1
ATOM 1808 C CA . LYS A 1 224 ? -10.935 8.145 9.425 1.00 93.12 224 LYS A CA 1
ATOM 1809 C C . LYS A 1 224 ? -11.264 8.960 8.170 1.00 93.12 224 LYS A C 1
ATOM 1811 O O . LYS A 1 224 ? -12.429 9.146 7.840 1.00 93.12 224 LYS A O 1
ATOM 1816 N N . GLU A 1 225 ? -10.249 9.331 7.394 1.00 90.19 225 GLU A N 1
ATOM 1817 C CA . GLU A 1 225 ? -10.449 10.119 6.174 1.00 90.19 225 GLU A CA 1
ATOM 1818 C C . GLU A 1 225 ? -11.283 9.390 5.108 1.00 90.19 225 GLU A C 1
ATOM 1820 O O . GLU A 1 225 ? -12.011 10.032 4.354 1.00 90.19 225 GLU A O 1
ATOM 1825 N N . LEU A 1 226 ? -11.178 8.060 5.008 1.00 89.81 226 LEU A N 1
ATOM 1826 C CA . LEU A 1 226 ? -11.953 7.277 4.041 1.00 89.81 226 LEU A CA 1
ATOM 1827 C C . LEU A 1 226 ? -13.436 7.166 4.415 1.00 89.81 226 LEU A C 1
ATOM 1829 O O . LEU A 1 226 ? -14.265 7.059 3.511 1.00 89.81 226 LEU A O 1
ATOM 1833 N N . VAL A 1 227 ? -13.761 7.140 5.711 1.00 89.19 227 VAL A N 1
ATOM 1834 C CA . VAL A 1 227 ? -15.153 7.052 6.182 1.00 89.19 227 VAL A CA 1
ATOM 1835 C C . VAL A 1 227 ? -15.826 8.418 6.270 1.00 89.19 227 VAL A C 1
ATOM 1837 O O . VAL A 1 227 ? -17.028 8.488 6.064 1.00 89.19 227 VAL A O 1
ATOM 1840 N N . GLU A 1 228 ? -15.073 9.496 6.499 1.00 86.56 228 GLU A N 1
ATOM 1841 C CA . GLU A 1 228 ? -15.601 10.868 6.467 1.00 86.56 228 GLU A CA 1
ATOM 1842 C C . GLU A 1 228 ? -15.888 11.328 5.031 1.00 86.56 228 GLU A C 1
ATOM 1844 O O . GLU A 1 228 ? -16.916 11.941 4.756 1.00 86.56 228 GLU A O 1
ATOM 1849 N N . ASN A 1 229 ? -15.027 10.964 4.075 1.00 79.19 229 ASN A N 1
ATOM 1850 C CA . ASN A 1 229 ? -15.212 11.292 2.660 1.00 79.19 229 ASN A CA 1
ATOM 1851 C C . ASN A 1 229 ? -16.026 10.211 1.933 1.00 79.19 229 ASN A C 1
ATOM 1853 O O . ASN A 1 229 ? -15.550 9.586 0.976 1.00 79.19 229 ASN A O 1
ATOM 1857 N N . VAL A 1 230 ? -17.257 9.963 2.393 1.00 68.69 230 VAL A N 1
ATOM 1858 C CA . VAL A 1 230 ? -18.141 8.938 1.819 1.00 68.69 230 VAL A CA 1
ATOM 1859 C C . VAL A 1 230 ? -18.364 9.210 0.331 1.00 68.69 230 VAL A C 1
ATOM 1861 O O . VAL A 1 230 ? -19.061 10.135 -0.073 1.00 68.69 230 VAL A O 1
ATOM 1864 N N . HIS A 1 231 ? -17.776 8.372 -0.522 1.00 71.12 231 HIS A N 1
ATOM 1865 C CA . HIS A 1 231 ? -17.913 8.537 -1.964 1.00 71.12 231 HIS A CA 1
ATOM 1866 C C . HIS A 1 231 ? -19.354 8.296 -2.432 1.00 71.12 231 HIS A C 1
ATOM 1868 O O . HIS A 1 231 ? -19.938 7.258 -2.129 1.00 71.12 231 HIS A O 1
ATOM 1874 N N . GLU A 1 232 ? -19.862 9.171 -3.300 1.00 71.62 232 GLU A N 1
ATOM 1875 C CA . GLU A 1 232 ? -21.208 9.069 -3.895 1.00 71.62 232 GLU A CA 1
ATOM 1876 C C . GLU A 1 232 ? -21.461 7.717 -4.587 1.00 71.62 232 GLU A C 1
ATOM 1878 O O . GLU A 1 232 ? -22.544 7.140 -4.526 1.00 71.62 232 GLU A O 1
ATOM 1883 N N . LYS A 1 233 ? -20.433 7.162 -5.245 1.00 83.44 233 LYS A N 1
ATOM 1884 C CA . LYS A 1 233 ? -20.564 5.923 -6.025 1.00 83.44 233 LYS A CA 1
ATOM 1885 C C . LYS A 1 233 ? -20.512 4.687 -5.128 1.00 83.44 233 LYS A C 1
ATOM 1887 O O . LYS A 1 233 ? -19.461 4.382 -4.557 1.00 83.44 233 LYS A O 1
ATOM 1892 N N . GLN A 1 234 ? -21.576 3.882 -5.142 1.00 86.44 234 GLN A N 1
ATOM 1893 C CA . GLN A 1 234 ? -21.699 2.632 -4.373 1.00 86.44 234 GLN A CA 1
ATOM 1894 C C . GLN A 1 234 ? -20.497 1.685 -4.533 1.00 86.44 234 GLN A C 1
ATOM 1896 O O . GLN A 1 234 ? -19.968 1.189 -3.542 1.00 86.44 234 GLN A O 1
ATOM 1901 N N . VAL A 1 235 ? -19.989 1.496 -5.757 1.00 86.06 235 VAL A N 1
ATOM 1902 C CA . VAL A 1 235 ? -18.817 0.636 -6.025 1.00 86.06 235 VAL A CA 1
ATOM 1903 C C . VAL A 1 235 ? -17.570 1.096 -5.255 1.00 86.06 235 VAL A C 1
ATOM 1905 O O . VAL A 1 235 ? -16.741 0.276 -4.857 1.00 86.06 235 VAL A O 1
ATOM 1908 N N . ARG A 1 236 ? -17.407 2.406 -5.028 1.00 85.38 236 ARG A N 1
ATOM 1909 C CA . ARG A 1 236 ? -16.294 2.944 -4.231 1.00 85.38 236 ARG A CA 1
ATOM 1910 C C . ARG A 1 236 ? -16.534 2.730 -2.741 1.00 85.38 236 ARG A C 1
ATOM 1912 O O . ARG A 1 236 ? -15.611 2.274 -2.073 1.00 85.38 236 ARG A O 1
ATOM 1919 N N . ARG A 1 237 ? -17.760 2.954 -2.253 1.00 87.38 237 ARG A N 1
ATOM 1920 C CA . ARG A 1 237 ? -18.146 2.650 -0.861 1.00 87.38 237 ARG A CA 1
ATOM 1921 C C . ARG A 1 237 ? -17.889 1.184 -0.514 1.00 87.38 237 ARG A C 1
ATOM 1923 O O . ARG A 1 237 ? -17.249 0.897 0.490 1.00 87.38 237 ARG A O 1
ATOM 1930 N N . ALA A 1 238 ? -18.263 0.258 -1.399 1.00 90.44 238 ALA A N 1
ATOM 1931 C CA . ALA A 1 238 ? -18.001 -1.171 -1.223 1.00 90.44 238 ALA A CA 1
ATOM 1932 C C . ALA A 1 238 ? -16.496 -1.492 -1.131 1.00 90.44 238 ALA A C 1
ATOM 1934 O O . ALA A 1 238 ? -16.083 -2.317 -0.315 1.00 90.44 238 ALA A O 1
ATOM 1935 N N . LYS A 1 239 ? -15.650 -0.819 -1.927 1.00 89.94 239 LYS A N 1
ATOM 1936 C CA . LYS A 1 239 ? -14.186 -0.969 -1.841 1.00 89.94 239 LYS A CA 1
ATOM 1937 C C . LYS A 1 239 ? -13.623 -0.450 -0.522 1.00 89.94 239 LYS A C 1
ATOM 1939 O O . LYS A 1 239 ? -12.777 -1.128 0.054 1.00 89.94 239 LYS A O 1
ATOM 1944 N N . VAL A 1 240 ? -14.096 0.704 -0.050 1.00 91.88 240 VAL A N 1
ATOM 1945 C CA . VAL A 1 240 ? -13.708 1.258 1.256 1.00 91.88 240 VAL A CA 1
ATOM 1946 C C . VAL A 1 240 ? -14.132 0.308 2.376 1.00 91.88 240 VAL A C 1
ATOM 1948 O O . VAL A 1 240 ? -13.281 -0.118 3.148 1.00 91.88 240 VAL A O 1
ATOM 1951 N N . ARG A 1 241 ? -15.392 -0.147 2.391 1.00 93.19 241 ARG A N 1
ATOM 1952 C CA . ARG A 1 241 ? -15.895 -1.119 3.379 1.00 93.19 241 ARG A CA 1
ATOM 1953 C C . ARG A 1 241 ? -15.063 -2.405 3.394 1.00 93.19 241 ARG A C 1
ATOM 1955 O O . ARG A 1 241 ? -14.646 -2.858 4.457 1.00 93.19 241 ARG A O 1
ATOM 1962 N N . LYS A 1 242 ? -14.750 -2.966 2.218 1.00 93.38 242 LYS A N 1
ATOM 1963 C CA . LYS A 1 242 ? -13.896 -4.162 2.088 1.00 93.38 242 LYS A CA 1
ATOM 1964 C C . LYS A 1 242 ? -12.473 -3.925 2.604 1.00 93.38 242 LYS A C 1
ATOM 1966 O O . LYS A 1 242 ? -11.891 -4.820 3.216 1.00 93.38 242 LYS A O 1
ATOM 1971 N N . PHE A 1 243 ? -11.907 -2.749 2.340 1.00 94.69 243 PHE A N 1
ATOM 1972 C CA . PHE A 1 243 ? -10.595 -2.359 2.851 1.00 94.69 243 PHE A CA 1
ATOM 1973 C C . PHE A 1 243 ? -10.605 -2.250 4.381 1.00 94.69 243 PHE A C 1
ATOM 1975 O O . PHE A 1 243 ? -9.791 -2.905 5.028 1.00 94.69 243 PHE A O 1
ATOM 1982 N N . CYS A 1 244 ? -11.560 -1.515 4.957 1.00 95.25 244 CYS A N 1
ATOM 1983 C CA . CYS A 1 244 ? -11.696 -1.360 6.405 1.00 95.25 244 CYS A CA 1
ATOM 1984 C C . CYS A 1 244 ? -11.891 -2.710 7.103 1.00 95.25 244 CYS A C 1
ATOM 1986 O O . CYS A 1 244 ? -11.174 -3.008 8.051 1.00 95.25 244 CYS A O 1
ATOM 1988 N N . GLY A 1 245 ? -12.744 -3.592 6.574 1.00 94.50 245 GLY A N 1
ATOM 1989 C CA . GLY A 1 245 ? -12.916 -4.935 7.141 1.00 94.50 245 GLY A CA 1
ATOM 1990 C C . GLY A 1 245 ? -11.623 -5.757 7.155 1.00 94.50 245 GLY A C 1
ATOM 1991 O O . GLY A 1 245 ? -11.353 -6.492 8.104 1.00 94.50 245 GLY A O 1
ATOM 1992 N N . ARG A 1 246 ? -10.766 -5.597 6.136 1.00 93.94 246 ARG A N 1
ATOM 1993 C CA . ARG A 1 246 ? -9.439 -6.229 6.117 1.00 93.94 246 ARG A CA 1
ATOM 1994 C C . ARG A 1 246 ? -8.498 -5.623 7.158 1.00 93.94 246 ARG A C 1
ATOM 1996 O O . ARG A 1 246 ? -7.772 -6.379 7.798 1.00 93.94 246 ARG A O 1
ATOM 2003 N N . VAL A 1 247 ? -8.509 -4.299 7.323 1.00 95.06 247 VAL A N 1
ATOM 2004 C CA . VAL A 1 247 ? -7.749 -3.612 8.380 1.00 95.06 247 VAL A CA 1
ATOM 2005 C C . VAL A 1 247 ? -8.165 -4.146 9.745 1.00 95.06 247 VAL A C 1
ATOM 2007 O O . VAL A 1 247 ? -7.305 -4.591 10.496 1.00 95.06 247 VAL A O 1
ATOM 2010 N N . PHE A 1 248 ? -9.467 -4.184 10.027 1.00 94.88 248 PHE A N 1
ATOM 2011 C CA . PHE A 1 248 ? -10.012 -4.616 11.314 1.00 94.88 248 PHE A CA 1
ATOM 2012 C C . PHE A 1 248 ? -9.613 -6.053 11.630 1.00 94.88 248 PHE A C 1
ATOM 2014 O O . PHE A 1 248 ? -9.029 -6.305 12.677 1.00 94.88 248 PHE A O 1
ATOM 2021 N N . LYS A 1 249 ? -9.776 -6.971 10.669 1.00 92.56 249 LYS A N 1
ATOM 2022 C CA . LYS A 1 249 ? -9.332 -8.363 10.824 1.00 92.56 249 LYS A CA 1
ATOM 2023 C C . LYS A 1 249 ? -7.849 -8.465 11.202 1.00 92.56 249 LYS A C 1
ATOM 2025 O O . LYS A 1 249 ? -7.485 -9.241 12.082 1.00 92.56 249 LYS A O 1
ATOM 2030 N N . ILE A 1 250 ? -6.986 -7.697 10.535 1.00 91.50 250 ILE A N 1
ATOM 2031 C CA . ILE A 1 250 ? -5.538 -7.728 10.776 1.00 91.50 250 ILE A CA 1
ATOM 2032 C C . ILE A 1 250 ? -5.192 -7.114 12.136 1.00 91.50 250 ILE A C 1
ATOM 2034 O O . ILE A 1 250 ? -4.446 -7.719 12.906 1.00 91.50 250 ILE A O 1
ATOM 2038 N N . VAL A 1 251 ? -5.754 -5.951 12.457 1.00 92.62 251 VAL A N 1
ATOM 2039 C CA . VAL A 1 251 ? -5.540 -5.261 13.735 1.00 92.62 251 VAL A CA 1
ATOM 2040 C C . VAL A 1 251 ? -5.986 -6.137 14.909 1.00 92.62 251 VAL A C 1
ATOM 2042 O O . VAL A 1 251 ? -5.209 -6.300 15.853 1.00 92.62 251 VAL A O 1
ATOM 2045 N N . SER A 1 252 ? -7.159 -6.773 14.819 1.00 91.38 252 SER A N 1
ATOM 2046 C CA . SER A 1 252 ? -7.635 -7.731 15.824 1.00 91.38 252 SER A CA 1
ATOM 2047 C C . SER A 1 252 ? -6.700 -8.934 15.945 1.00 91.38 252 SER A C 1
ATOM 2049 O O . SER A 1 252 ? -6.284 -9.286 17.046 1.00 91.38 252 SER A O 1
ATOM 2051 N N . SER A 1 253 ? -6.265 -9.524 14.822 1.00 89.50 253 SER A N 1
ATOM 2052 C CA . SER A 1 253 ? -5.350 -10.680 14.843 1.00 89.50 253 SER A CA 1
ATOM 2053 C C . SER A 1 253 ? -4.004 -10.376 15.520 1.00 89.50 253 SER A C 1
ATOM 2055 O O . SER A 1 253 ? -3.396 -11.253 16.139 1.00 89.50 253 SER A O 1
ATOM 2057 N N . LEU A 1 254 ? -3.553 -9.119 15.467 1.00 89.88 254 LEU A N 1
ATOM 2058 C CA . LEU A 1 254 ? -2.327 -8.647 16.112 1.00 89.88 254 LEU A CA 1
ATOM 2059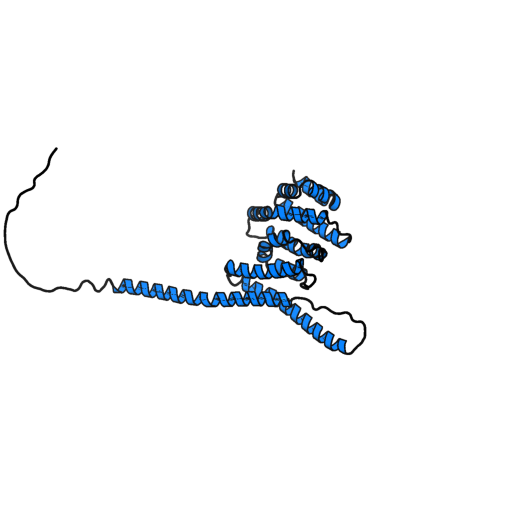 C C . LEU A 1 254 ? -2.556 -8.088 17.527 1.00 89.88 254 LEU A C 1
ATOM 2061 O O . LEU A 1 254 ? -1.597 -7.638 18.155 1.00 89.88 254 LEU A O 1
ATOM 2065 N N . ARG A 1 255 ? -3.793 -8.133 18.049 1.00 90.38 255 ARG A N 1
ATOM 2066 C CA . ARG A 1 255 ? -4.191 -7.546 19.343 1.00 90.38 255 ARG A CA 1
ATOM 2067 C C . ARG A 1 255 ? -3.824 -6.060 19.442 1.00 90.38 255 ARG A C 1
ATOM 2069 O O . ARG A 1 255 ? -3.268 -5.600 20.437 1.00 90.38 255 ARG A O 1
ATOM 2076 N N . LEU A 1 256 ? -4.081 -5.316 18.366 1.00 92.88 256 LEU A N 1
ATOM 2077 C CA . LEU A 1 256 ? -3.780 -3.885 18.255 1.00 92.88 256 LEU A CA 1
ATOM 2078 C C . LEU A 1 256 ? -5.033 -2.996 18.275 1.00 92.88 256 LEU A C 1
ATOM 2080 O O . LEU A 1 256 ? -4.902 -1.785 18.091 1.00 92.88 256 LEU A O 1
ATOM 2084 N N . THR A 1 257 ? -6.215 -3.565 18.531 1.00 94.38 257 THR A N 1
ATOM 2085 C CA . THR A 1 257 ? -7.515 -2.871 18.520 1.00 94.38 257 THR A CA 1
ATOM 2086 C C . THR A 1 257 ? -7.501 -1.596 19.360 1.00 94.38 257 THR A C 1
ATOM 2088 O O . THR A 1 257 ? -7.704 -0.519 18.807 1.00 94.38 257 THR A O 1
ATOM 2091 N N . LYS A 1 258 ? -7.068 -1.676 20.625 1.00 93.19 258 LYS A N 1
ATOM 2092 C CA . LYS A 1 258 ? -6.965 -0.515 21.531 1.00 93.19 258 LYS A CA 1
ATOM 2093 C C . LYS A 1 258 ? -6.108 0.618 20.964 1.00 93.19 258 LYS A C 1
ATOM 2095 O O . LYS A 1 258 ? -6.468 1.791 21.028 1.00 93.19 258 LYS A O 1
ATOM 2100 N N . SER A 1 259 ? -4.964 0.281 20.359 1.00 94.06 259 SER A N 1
ATOM 2101 C CA . SER A 1 259 ? -4.083 1.283 19.735 1.00 94.06 259 SER A CA 1
ATOM 2102 C C . SER A 1 259 ? -4.715 1.904 18.487 1.00 94.06 259 SER A C 1
ATOM 2104 O O . SER A 1 259 ? -4.558 3.100 18.249 1.00 94.06 259 SER A O 1
ATOM 2106 N N . PHE A 1 260 ? -5.433 1.102 17.702 1.00 95.31 260 PHE A N 1
ATOM 2107 C CA . PHE A 1 260 ? -6.134 1.557 16.508 1.00 95.31 260 PHE A CA 1
ATOM 2108 C C . PHE A 1 260 ? -7.310 2.483 16.846 1.00 95.31 260 PHE A C 1
ATOM 2110 O O . PHE A 1 260 ? -7.402 3.568 16.269 1.00 95.31 260 PHE A O 1
ATOM 2117 N N . LEU A 1 261 ? -8.157 2.097 17.810 1.00 94.81 261 LEU A N 1
ATOM 2118 C CA . LEU A 1 261 ? -9.299 2.890 18.275 1.00 94.81 261 LEU A CA 1
ATOM 2119 C C . LEU A 1 261 ? -8.857 4.206 18.916 1.00 94.81 261 LEU A C 1
ATOM 2121 O O . LEU A 1 261 ? -9.445 5.253 18.632 1.00 94.81 261 LEU A O 1
ATOM 2125 N N . LYS A 1 262 ? -7.774 4.183 19.705 1.00 94.62 262 LYS A N 1
ATOM 2126 C CA . LYS A 1 262 ? -7.151 5.406 20.227 1.00 94.62 262 LYS A CA 1
ATOM 2127 C C . LYS A 1 262 ? -6.694 6.329 19.095 1.00 94.62 262 LYS A C 1
ATOM 2129 O O . LYS A 1 262 ? -6.919 7.531 19.166 1.00 94.62 262 LYS A O 1
ATOM 2134 N N . GLY A 1 263 ? -6.084 5.776 18.044 1.00 93.88 263 GLY A N 1
ATOM 2135 C CA . GLY A 1 263 ? -5.639 6.545 16.879 1.00 93.88 263 GLY A CA 1
ATOM 2136 C C . GLY A 1 263 ? -6.775 7.123 16.027 1.00 93.88 263 GLY A C 1
ATOM 2137 O O . GLY A 1 263 ? -6.559 8.116 15.339 1.00 93.88 263 GLY A O 1
ATOM 2138 N N . LEU A 1 264 ? -7.970 6.520 16.047 1.00 94.00 264 LEU A N 1
ATOM 2139 C CA . LEU A 1 264 ? -9.152 7.064 15.363 1.00 94.00 264 LEU A CA 1
ATOM 2140 C C . LEU A 1 264 ? -9.714 8.299 16.080 1.00 94.00 264 LEU A C 1
ATOM 2142 O O . LEU A 1 264 ? -10.226 9.210 15.425 1.00 94.00 264 LEU A O 1
ATOM 2146 N N . GLY A 1 265 ? -9.620 8.321 17.413 1.00 93.88 265 GLY A N 1
ATOM 2147 C CA . GLY A 1 265 ? -10.279 9.312 18.260 1.00 93.88 265 GLY A CA 1
ATOM 2148 C C . GLY A 1 265 ? -11.815 9.218 18.209 1.00 93.88 265 GLY A C 1
ATOM 2149 O O . GLY A 1 265 ? -12.365 8.466 17.403 1.00 93.88 265 GLY A O 1
ATOM 2150 N N . PRO A 1 266 ? -12.534 9.980 19.051 1.00 93.31 266 PRO A N 1
ATOM 2151 C CA . PRO A 1 266 ? -13.994 9.891 19.151 1.00 93.31 266 PRO A CA 1
ATOM 2152 C C . PRO A 1 266 ? -14.719 10.137 17.820 1.00 93.31 266 PRO A C 1
ATOM 2154 O O . PRO A 1 266 ? -15.625 9.388 17.463 1.00 93.31 266 PRO A O 1
ATOM 2157 N N . ASP A 1 267 ? -14.276 11.132 17.045 1.00 91.94 267 ASP A N 1
ATOM 2158 C CA . ASP A 1 267 ? -14.877 11.454 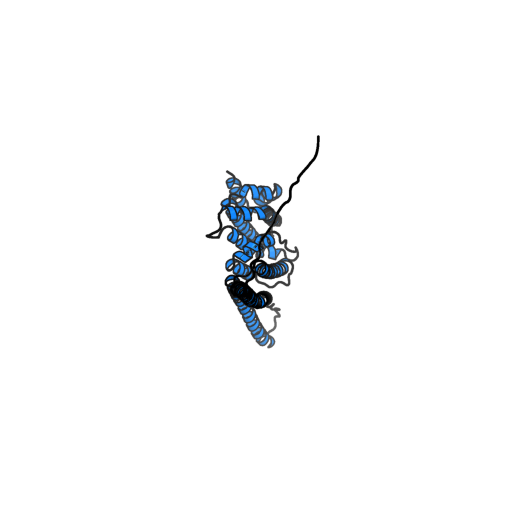15.743 1.00 91.94 267 ASP A CA 1
ATOM 2159 C C . ASP A 1 267 ? -14.679 10.336 14.723 1.00 91.94 267 ASP A C 1
ATOM 2161 O O . ASP A 1 267 ? -15.620 9.940 14.039 1.00 91.94 267 ASP A O 1
ATOM 2165 N N . GLY A 1 268 ? -13.461 9.786 14.643 1.00 92.62 268 GLY A N 1
ATOM 2166 C CA . GLY A 1 268 ? -13.157 8.708 13.708 1.00 92.62 268 GLY A CA 1
ATOM 2167 C C . GLY A 1 268 ? -13.905 7.424 14.055 1.00 92.62 268 GLY A C 1
ATOM 2168 O O . GLY A 1 268 ? -14.317 6.699 13.150 1.00 92.62 268 GLY A O 1
ATOM 2169 N N . GLN A 1 269 ? -14.123 7.157 15.347 1.00 94.62 269 GLN A N 1
ATOM 2170 C CA . GLN A 1 269 ? -14.942 6.031 15.791 1.00 94.62 269 GLN A CA 1
ATOM 2171 C C . GLN A 1 269 ? -16.415 6.220 15.414 1.00 94.62 269 GLN A C 1
ATOM 2173 O O . GLN A 1 269 ? -16.971 5.326 14.784 1.00 94.62 269 GLN A O 1
ATOM 2178 N N . ARG A 1 270 ? -17.016 7.388 15.691 1.00 93.50 270 ARG A N 1
ATOM 2179 C CA . ARG A 1 270 ? -18.390 7.702 15.252 1.00 93.50 270 ARG A CA 1
ATOM 2180 C C . ARG A 1 270 ? -18.547 7.592 13.737 1.00 93.50 270 ARG A C 1
ATOM 2182 O O . ARG A 1 270 ? -19.486 6.970 13.255 1.00 93.50 270 ARG A O 1
ATOM 2189 N N . GLY A 1 271 ? -17.598 8.137 12.973 1.00 92.00 271 GLY A N 1
ATOM 2190 C CA . GLY A 1 271 ? -17.599 8.025 11.513 1.00 92.00 271 GLY A CA 1
ATOM 2191 C C . GLY A 1 271 ? -17.545 6.570 11.035 1.00 92.00 271 GLY A C 1
ATOM 2192 O O . GLY A 1 271 ? -18.239 6.199 10.089 1.00 92.00 271 GLY A O 1
ATOM 2193 N N . CYS A 1 272 ? -16.766 5.719 11.711 1.00 93.38 272 CYS A N 1
ATOM 2194 C CA . CYS A 1 272 ? -16.729 4.288 11.418 1.00 93.38 272 CYS A CA 1
ATOM 2195 C C . CYS A 1 272 ? -18.041 3.578 11.781 1.00 93.38 272 CYS A C 1
ATOM 2197 O O . CYS A 1 272 ? -18.484 2.743 10.998 1.00 93.38 272 CYS A O 1
ATOM 2199 N N . GLU A 1 273 ? -18.672 3.903 12.911 1.00 93.25 273 GLU A N 1
ATOM 2200 C CA . GLU A 1 273 ? -19.983 3.356 13.297 1.00 93.25 273 GLU A CA 1
ATOM 2201 C C . GLU A 1 273 ? -21.040 3.691 12.247 1.00 93.25 273 GLU A C 1
ATOM 2203 O O . GLU A 1 273 ? -21.661 2.786 11.693 1.00 93.25 273 GLU A O 1
ATOM 2208 N N . THR A 1 274 ? -21.157 4.964 11.869 1.00 91.50 274 THR A N 1
ATOM 2209 C CA . THR A 1 274 ? -22.128 5.417 10.866 1.00 91.50 274 THR A CA 1
ATOM 2210 C C . THR A 1 274 ? -21.870 4.806 9.485 1.00 91.50 274 THR A C 1
ATOM 2212 O O . THR A 1 274 ? -22.803 4.379 8.806 1.00 91.50 274 THR A O 1
ATOM 2215 N N . ALA A 1 275 ? -20.611 4.747 9.033 1.00 90.75 275 ALA A N 1
ATOM 2216 C CA . ALA A 1 275 ? -20.289 4.320 7.667 1.00 90.75 275 ALA A CA 1
ATOM 2217 C C . ALA A 1 275 ? -20.144 2.796 7.498 1.00 90.75 275 ALA A C 1
ATOM 2219 O O . ALA A 1 275 ? -20.335 2.265 6.396 1.00 90.75 275 ALA A O 1
ATOM 2220 N N . LEU A 1 276 ? -19.744 2.078 8.551 1.00 92.88 276 LEU A N 1
ATOM 2221 C CA . LEU A 1 276 ? -19.406 0.652 8.494 1.00 92.88 276 LEU A CA 1
ATOM 2222 C C . LEU A 1 276 ? -20.365 -0.221 9.318 1.00 92.88 276 LEU A C 1
ATOM 2224 O O . LEU A 1 276 ? -20.474 -1.412 9.004 1.00 92.88 276 LEU A O 1
ATOM 2228 N N . GLY A 1 277 ? -21.098 0.348 10.280 1.00 91.88 277 GLY A N 1
ATOM 2229 C CA . GLY A 1 277 ? -22.076 -0.353 11.117 1.00 91.88 277 GLY A CA 1
ATOM 2230 C C . GLY A 1 277 ? -21.455 -1.532 11.861 1.00 91.88 277 GLY A C 1
ATOM 2231 O O . GLY A 1 277 ? -20.353 -1.426 12.407 1.00 91.88 277 GLY A O 1
ATOM 2232 N N . ASP A 1 278 ? -22.116 -2.688 11.784 1.00 92.62 278 ASP A N 1
ATOM 2233 C CA . ASP A 1 278 ? -21.724 -3.943 12.447 1.00 92.62 278 ASP A CA 1
ATOM 2234 C C . ASP A 1 278 ? -20.261 -4.332 12.227 1.00 92.62 278 ASP A C 1
ATOM 2236 O O . ASP A 1 278 ? -19.613 -4.898 13.103 1.00 92.62 278 ASP A O 1
ATOM 2240 N N . LEU A 1 279 ? -19.697 -3.998 11.062 1.00 92.81 279 LEU A N 1
ATOM 2241 C CA . LEU A 1 279 ? -18.302 -4.302 10.758 1.00 92.81 279 LEU A CA 1
ATOM 2242 C C . LEU A 1 279 ? -17.337 -3.640 11.753 1.00 92.81 279 LEU A C 1
ATOM 2244 O O . LEU A 1 279 ? -16.306 -4.225 12.078 1.00 92.81 279 LEU A O 1
ATOM 2248 N N . PHE A 1 280 ? -17.650 -2.425 12.203 1.00 94.56 280 PHE A N 1
ATOM 2249 C CA . PHE A 1 280 ? -16.856 -1.702 13.191 1.00 94.56 280 PHE A CA 1
ATOM 2250 C C . PHE A 1 280 ? -17.262 -2.049 14.630 1.00 94.56 280 PHE A C 1
ATOM 2252 O O . PHE A 1 280 ? -16.385 -2.161 15.483 1.00 94.56 280 PHE A O 1
ATOM 2259 N N . LEU A 1 281 ? -18.547 -2.305 14.895 1.00 92.06 281 LEU A N 1
ATOM 2260 C CA . LEU A 1 281 ? -18.997 -2.766 16.216 1.00 92.06 281 LEU A CA 1
ATOM 2261 C C . LEU A 1 281 ? -18.340 -4.100 16.602 1.00 92.06 281 LEU A C 1
ATOM 2263 O O . LEU A 1 281 ? -17.808 -4.233 17.698 1.00 92.06 281 LEU A O 1
ATOM 2267 N N . ASN A 1 282 ? -18.234 -5.040 15.660 1.00 92.00 282 ASN A N 1
ATOM 2268 C CA . ASN A 1 282 ? -17.531 -6.307 15.879 1.00 92.00 282 ASN A CA 1
ATOM 2269 C C . ASN A 1 282 ? -16.048 -6.115 16.236 1.00 92.00 282 ASN A C 1
ATOM 2271 O O . ASN A 1 282 ? -15.497 -6.890 17.014 1.00 92.00 282 ASN A O 1
ATOM 2275 N N . LEU A 1 283 ? -15.390 -5.086 15.683 1.00 92.50 283 LEU A N 1
ATOM 2276 C CA . LEU A 1 283 ? -14.015 -4.742 16.053 1.00 92.50 283 LEU A CA 1
ATOM 2277 C C . LEU A 1 283 ? -13.944 -4.257 17.506 1.00 92.50 283 LEU A C 1
ATOM 2279 O O . LEU A 1 283 ? -13.050 -4.692 18.229 1.00 92.50 283 LEU A O 1
ATOM 2283 N N . LYS A 1 284 ? -14.862 -3.373 17.919 1.00 87.69 284 LYS A N 1
ATOM 2284 C CA . LYS A 1 284 ? -14.939 -2.865 19.298 1.00 87.69 284 LYS A CA 1
ATOM 2285 C C . LYS A 1 284 ? -15.171 -3.988 20.304 1.00 87.69 284 LYS A C 1
ATOM 2287 O O . LYS A 1 284 ? -14.465 -4.058 21.297 1.00 87.69 284 LYS A O 1
ATOM 2292 N N . ASN A 1 285 ? -16.053 -4.927 19.982 1.00 84.19 285 ASN A N 1
ATOM 2293 C CA . ASN A 1 285 ? -16.363 -6.067 20.848 1.00 84.19 285 ASN A CA 1
ATOM 2294 C C . ASN A 1 285 ? -15.225 -7.104 20.923 1.00 84.19 285 ASN A C 1
ATOM 2296 O O . ASN A 1 285 ? -15.322 -8.072 21.660 1.00 84.19 285 ASN A O 1
ATOM 2300 N N . THR A 1 286 ? -14.142 -6.933 20.150 1.00 77.19 286 THR A N 1
ATOM 2301 C CA . THR A 1 286 ? -12.914 -7.735 20.311 1.00 77.19 286 THR A CA 1
ATOM 2302 C C . THR A 1 286 ? -11.960 -7.129 21.359 1.00 77.19 286 THR A C 1
ATOM 2304 O O . THR A 1 286 ? -10.806 -7.552 21.452 1.00 77.19 286 THR A O 1
ATOM 2307 N N . GLU A 1 287 ? -12.358 -6.057 22.058 1.00 58.28 287 GLU A N 1
ATOM 2308 C CA . GLU A 1 287 ? -11.563 -5.443 23.135 1.00 58.28 287 GLU A CA 1
ATOM 2309 C C . GLU A 1 287 ? -11.698 -6.134 24.498 1.00 58.28 287 GLU A C 1
ATOM 2311 O O . GLU A 1 287 ? -10.861 -5.850 25.371 1.00 58.28 287 GLU A O 1
ATOM 2316 N N . ASP A 1 288 ? -12.666 -7.048 24.610 1.00 40.16 288 ASP A N 1
ATOM 2317 C CA . ASP A 1 288 ? -12.892 -7.970 25.729 1.00 40.16 288 ASP A CA 1
ATOM 2318 C C . ASP A 1 288 ? -12.088 -9.273 25.551 1.00 40.16 288 ASP A C 1
ATOM 2320 O O . ASP A 1 288 ? -11.489 -9.734 26.550 1.00 40.16 288 ASP A O 1
#

Sequence (288 aa):
MSKNDSPAMTKKDSTVKKRGAATKKKKYTVKKKKRDTAKKSEVMTKKRKLDGGVHGESSALVSLLEKNLKLAKPFKSKKKSGVDPSKKKQSAAWSRHKMISSLSQNSTYWVLKVIDSRRFSETELEMVLDVFRWVLVGYFDSKKSQIKVYFLEEVFRRRVWIVRKLFGFLVEKRVNPKVDFRRVKALGLVSEGLRSLVSVSKETREESKKRMKSHMGKLSCLVKELVENVHEKQVRRAKVRKFCGRVFKIVSSLRLTKSFLKGLGPDGQRGCETALGDLFLNLKNTED

InterPro domains:
  IPR007015 DNA polymerase V/Myb-binding protein 1A [PTHR13213] (49-285)

pLDDT: mean 76.15, std 21.67, range [29.92, 96.69]

Foldseek 3Di:
DDDDDDDDDDDDDDDDDDDDDDDDDPDPPPVVVVVVVVVVVVVVVVVVVVVVVVVVVLVVLLVLLLVLQVLLFQDDDPDDDDDDPVVVVVVVVNVVSVVSNVVSLVVNLVSVVVVVVDPDDPVSVVSNLVSVLVLVCCLQEDPPNRNQLVSVLVVCLSPVVSLLVCLLVLLQDDGDPVPCVSNLVNLSSNLSNLVSLCDDPPDDLVNSLVSCLVSLLSNLVSLLVLLVCQDPDPVSLVSSLVSVLSVLVSCLVSVNLVVNDVSNPPSSLVSCCVSNNPSSVVSVVSPD

Secondary structure (DSSP, 8-state):
------------------------SSSSSHHHHHHHHHHHHHHHHHHHHHHTTHHHHHHHHHHHHHHHHHHTSPPP-----S--THHHHHHHHHHHHHHHHHHHHHHHHHHHHHHHHTT--HHHHHHHHHHHHHHHHHHHH-TT----HHHHHHHHHH-HHHHHHHHHHHHH-PPPGGGTHHHHHHHHHHHHHHHHHH--TTS-HHHHHHHHHHTHHHHHHHHHHHHHS--SSHHHHHHHHHHHHHHHHHHHHTT-HHHHHHHHHHHHHHHHHHHHTHHHHHHHGGG-